Protein AF-A0A1I3JJ15-F1 (afdb_monomer)

Mean predicted aligned error: 10.59 Å

Sequence (334 aa):
MLDLPDLGATRFVAEWGTIYHRDAEIPGATVIAGFSAVAGLPPNNPIDVDQMVVKFRNSLEILSVLFRQAVILHGWMYTDGQTISTWINLLEPNVTQSAREDRGEFVARPQDFVECATRLAHAYGKVDAKTRSLVRHLSVAVNPHTNSRTKDRFLFMFSALERVIESAWTRDQTPNSPAVTTHAVIQHLEQLKEAVVVEGGENASEISARLGGLIGVVNRPSVRDKFEAFLRVYPAMNHYCTDLWPVLGSNKKRGLREARHALAHGSSSFVSLDVVAVAEWHLAILLERVIFVLLDMILPDGISPGSFLLRNGARGWYERDWWAPLQSKPDQSI

pLDDT: mean 80.43, std 15.04, range [36.31, 97.75]

Secondary structure (DSSP, 8-state):
-EEETTTEEEEEEEEEEEEEETTSSS-EEEEEEEEEEEEPPPTT----HHHHHHHHHHHHHHHHHHHTS-----EEEEEESEEEEEES--------TTS-TTS-S-SS-TTTHHHHHHHHHHHHHHS-HHHHHHHHHHHHHHS-SS---HHHHHHHHHHHHHHHHHHHHHH----SS-HHHHHHHHHHHHHHHHHHHHH--TTHHHHHHHHHHHHHHHTSPPHHHHHHHHHHHSTTHHHHTTTSPPSS-BTTB--HHHHHHHHHTT-TTTS-HHHHHHHHHHHHHHHHHHHHHHTT-PPPTTTSTT-HHHHHHTTTTTSHHHHTGGGGPPP---

Foldseek 3Di:
DAQAPPQGDKDKAWDWDWDFPCPDPDTDIDTDTDIDIDGDDDPPDDDPVVVVQVSVVLLQLQCLLFQLARDDDQWDWDDDPDIDIDGDDPDDPPPSPPPPPFLFRGQADPVCSRVCSNLRNVLLVPDDPLLNVLLSQLSCLSHPSDDDDLLVSLLSLVVSVVSLLVVLCVVPVDFPPPVVVLVVVLVVLVVVLVVLVVVPDPCSVVVNVVSVVVSVVSPDRDSVRSVVSSCVSQVVVVQLLPLFFACCADPQFHGSVNVSVCSVVPVVQFQDPVLSNLSSSRSSLSSSVVSCSSSVHDRHLCSGPPRPSSCPRHPNSSPCVVNRVSRNDTTHGD

Nearest PDB structures (foldseek):
  2d1l-assembly1_A  TM=2.636E-01  e=8.515E+00  Mus musculus

Radius of gyration: 24.92 Å; Cα contacts (8 Å, |Δi|>4): 426; chains: 1; bounding box: 73×44×70 Å

Structure (mmCIF, N/CA/C/O backbone):
data_AF-A0A1I3JJ15-F1
#
_entry.id   AF-A0A1I3JJ15-F1
#
loop_
_atom_site.group_PDB
_atom_site.id
_atom_site.type_symbol
_atom_site.label_atom_id
_atom_site.label_alt_id
_atom_site.label_comp_id
_atom_site.label_asym_id
_atom_site.label_entity_id
_atom_site.label_seq_id
_atom_site.pdbx_PDB_ins_code
_atom_site.Cartn_x
_atom_site.Cartn_y
_atom_site.Cartn_z
_atom_site.occupancy
_atom_site.B_iso_or_equiv
_atom_site.auth_seq_id
_atom_site.auth_comp_id
_atom_site.auth_asym_id
_atom_site.auth_atom_id
_atom_site.pdbx_PDB_model_num
ATOM 1 N N . MET A 1 1 ? -13.857 -6.949 20.671 1.00 83.81 1 MET A N 1
ATOM 2 C CA . MET A 1 1 ? -12.862 -6.225 21.492 1.00 83.81 1 MET A CA 1
ATOM 3 C C . MET A 1 1 ? -11.531 -6.399 20.783 1.00 83.81 1 MET A C 1
ATOM 5 O O . MET A 1 1 ? -11.279 -7.513 20.348 1.00 83.81 1 MET A O 1
ATOM 9 N N . LEU A 1 2 ? -10.767 -5.330 20.571 1.00 87.44 2 LEU A N 1
ATOM 10 C CA . LEU A 1 2 ? -9.450 -5.375 19.931 1.00 87.44 2 LEU A CA 1
ATOM 11 C C . LEU A 1 2 ? -8.389 -5.126 20.993 1.00 87.44 2 LEU A C 1
ATOM 13 O O . LEU A 1 2 ? -8.527 -4.183 21.763 1.00 87.44 2 LEU A O 1
ATOM 17 N N . ASP A 1 3 ? -7.342 -5.936 21.028 1.00 89.88 3 ASP A N 1
ATOM 18 C CA . ASP A 1 3 ? -6.142 -5.595 21.791 1.00 89.88 3 ASP A CA 1
ATOM 19 C C . ASP A 1 3 ? -5.242 -4.697 20.932 1.00 89.88 3 ASP A C 1
ATOM 21 O O . ASP A 1 3 ? -4.857 -5.094 19.827 1.00 89.88 3 ASP A O 1
ATOM 25 N N . LEU A 1 4 ? -4.983 -3.474 21.403 1.00 88.81 4 LEU A N 1
ATOM 26 C CA . LEU A 1 4 ? -4.191 -2.458 20.709 1.00 88.81 4 LEU A CA 1
ATOM 27 C C . LEU A 1 4 ? -2.874 -2.189 21.456 1.00 88.81 4 LEU A C 1
ATOM 29 O O . LEU A 1 4 ? -2.872 -2.131 22.689 1.00 88.81 4 LEU A O 1
ATOM 33 N N . PRO A 1 5 ? -1.757 -1.970 20.739 1.00 85.06 5 PRO A N 1
ATOM 34 C CA . PRO A 1 5 ? -0.470 -1.693 21.367 1.00 85.06 5 PRO A CA 1
ATOM 35 C C . PRO A 1 5 ? -0.560 -0.443 22.252 1.00 85.06 5 PRO A C 1
ATOM 37 O O . PRO A 1 5 ? -1.116 0.579 21.853 1.00 85.06 5 PRO A O 1
ATOM 40 N N . ASP A 1 6 ? -0.038 -0.548 23.475 1.00 84.12 6 ASP A N 1
ATOM 41 C CA . ASP A 1 6 ? 0.018 0.517 24.491 1.00 84.12 6 ASP A CA 1
ATOM 42 C C . ASP A 1 6 ? -1.333 1.093 24.972 1.00 84.12 6 ASP A C 1
ATOM 44 O O . ASP A 1 6 ? -1.340 2.026 25.785 1.00 84.12 6 ASP A O 1
ATOM 48 N N . LEU A 1 7 ? -2.450 0.539 24.484 1.00 84.88 7 LEU A N 1
ATOM 49 C CA . LEU A 1 7 ? -3.838 0.855 24.856 1.00 84.88 7 LEU A CA 1
ATOM 50 C C . LEU A 1 7 ? -4.555 -0.351 25.490 1.00 84.88 7 LEU A C 1
ATOM 52 O O . LEU A 1 7 ? -5.520 -0.174 26.230 1.00 84.88 7 LEU A O 1
ATOM 56 N N . GLY A 1 8 ? -4.086 -1.571 25.212 1.00 86.69 8 GLY A N 1
ATOM 57 C CA . GLY A 1 8 ? -4.671 -2.815 25.697 1.00 86.69 8 GLY A CA 1
ATOM 58 C C . GLY A 1 8 ? -6.043 -3.106 25.088 1.00 86.69 8 GLY A C 1
ATOM 59 O O . GLY A 1 8 ? -6.363 -2.710 23.960 1.00 86.69 8 GLY A O 1
ATOM 60 N N . ALA A 1 9 ? -6.879 -3.794 25.868 1.00 88.38 9 ALA A N 1
ATOM 61 C CA . ALA A 1 9 ? -8.236 -4.160 25.492 1.00 88.38 9 ALA A CA 1
ATOM 62 C C . ALA A 1 9 ? -9.102 -2.920 25.200 1.00 88.38 9 ALA A C 1
ATOM 64 O O . ALA A 1 9 ? -9.551 -2.211 26.101 1.00 88.38 9 ALA A O 1
ATOM 65 N N . THR A 1 10 ? -9.373 -2.703 23.916 1.00 88.56 10 THR A N 1
ATOM 66 C CA . THR A 1 10 ? -10.139 -1.579 23.383 1.00 88.56 10 THR A CA 1
ATOM 67 C C . THR A 1 10 ? -11.454 -2.071 22.778 1.00 88.56 10 THR A C 1
ATOM 69 O O . THR A 1 10 ? -11.501 -2.947 21.905 1.00 88.56 10 THR A O 1
ATOM 72 N N . ARG A 1 11 ? -12.574 -1.511 23.231 1.00 86.62 11 ARG A N 1
ATOM 73 C CA . ARG A 1 11 ? -13.908 -1.810 22.705 1.00 86.62 11 ARG A CA 1
ATOM 74 C C . ARG A 1 11 ? -14.318 -0.745 21.696 1.00 86.62 11 ARG A C 1
ATOM 76 O O . ARG A 1 11 ? -14.469 0.412 22.059 1.00 86.62 11 ARG A O 1
ATOM 83 N N . PHE A 1 12 ? -14.561 -1.162 20.459 1.00 82.81 12 PHE A N 1
ATOM 84 C CA . PHE A 1 12 ? -15.160 -0.321 19.427 1.00 82.81 12 PHE A CA 1
ATOM 85 C C . PHE A 1 12 ? -16.681 -0.480 19.489 1.00 82.81 12 PHE A C 1
ATOM 87 O O . PHE A 1 12 ? -17.191 -1.603 19.454 1.00 82.81 12 PHE A O 1
ATOM 94 N N . VAL A 1 13 ? -17.394 0.632 19.636 1.00 80.00 13 VAL A N 1
ATOM 95 C CA . VAL A 1 13 ? -18.855 0.704 19.695 1.00 80.00 13 VAL A CA 1
ATOM 96 C C . VAL A 1 13 ? -19.309 1.543 18.515 1.00 80.00 13 VAL A C 1
ATOM 98 O O . VAL A 1 13 ? -18.960 2.715 18.442 1.00 80.00 13 VAL A O 1
ATOM 101 N N . ALA A 1 14 ? -20.042 0.938 17.582 1.00 71.56 14 ALA A N 1
ATOM 102 C CA . ALA A 1 14 ? -20.619 1.675 16.466 1.00 71.56 14 ALA A CA 1
ATOM 103 C C . ALA A 1 14 ? -21.629 2.698 16.998 1.00 71.56 14 ALA A C 1
ATOM 105 O O . ALA A 1 14 ? -22.521 2.348 17.772 1.00 71.56 14 ALA A O 1
ATOM 106 N N . GLU A 1 15 ? -21.485 3.942 16.565 1.00 64.88 15 GLU A N 1
ATOM 107 C CA . GLU A 1 15 ? -22.395 5.028 16.893 1.00 64.88 15 GLU A CA 1
ATOM 108 C C . GLU A 1 15 ? -22.986 5.588 15.604 1.00 64.88 15 GLU A C 1
ATOM 110 O O . GLU A 1 15 ? -22.278 5.897 14.644 1.00 64.88 15 GLU A O 1
ATOM 115 N N . TRP A 1 16 ? -24.308 5.716 15.593 1.00 57.84 16 TRP A N 1
ATOM 116 C CA . TRP A 1 16 ? -25.033 6.362 14.511 1.00 57.84 16 TRP A CA 1
ATOM 117 C C . TRP A 1 16 ? -25.320 7.796 14.935 1.00 57.84 16 TRP A C 1
ATOM 119 O O . TRP A 1 16 ? -26.184 8.044 15.776 1.00 57.84 16 TRP A O 1
ATOM 129 N N . GLY A 1 17 ? -24.574 8.742 14.370 1.00 53.62 17 GLY A N 1
ATOM 130 C CA . GLY A 1 17 ? -24.835 10.165 14.545 1.00 53.62 17 GLY A CA 1
ATOM 131 C C . GLY A 1 17 ? -25.697 10.673 13.398 1.00 53.62 17 GLY A C 1
ATOM 132 O O . GLY A 1 17 ? -25.376 10.435 12.240 1.00 53.62 17 GLY A O 1
ATOM 133 N N . THR A 1 18 ? -26.784 11.383 13.686 1.00 49.00 18 THR A N 1
ATOM 134 C CA . THR A 1 18 ? -27.528 12.128 12.660 1.00 49.00 18 THR A CA 1
ATOM 135 C C . THR A 1 18 ? -27.271 13.612 12.877 1.00 49.00 18 THR A C 1
ATOM 137 O O . THR A 1 18 ? -27.732 14.170 13.872 1.00 49.00 18 THR A O 1
ATOM 140 N N . ILE A 1 19 ? -26.523 14.255 11.977 1.00 54.38 19 ILE A N 1
ATOM 141 C CA . ILE A 1 19 ? -26.393 15.716 11.978 1.00 54.38 19 ILE A CA 1
ATOM 142 C C . ILE A 1 19 ? -27.569 16.285 11.197 1.00 54.38 19 ILE A C 1
ATOM 144 O O . ILE A 1 19 ? -27.709 16.021 10.005 1.00 54.38 19 ILE A O 1
ATOM 148 N N . TYR A 1 20 ? -28.405 17.067 11.873 1.00 49.53 20 TYR A N 1
ATOM 149 C CA . TYR A 1 20 ? -29.498 17.800 11.248 1.00 49.53 20 TYR A CA 1
ATOM 150 C C . TYR A 1 20 ? -28.985 19.149 10.743 1.00 49.53 20 TYR A C 1
ATOM 152 O O . TYR A 1 20 ? -28.646 20.022 11.540 1.00 49.53 20 TYR A O 1
ATOM 160 N N . HIS A 1 21 ? -28.984 19.341 9.429 1.00 57.53 21 HIS A N 1
ATOM 161 C CA . HIS A 1 21 ? -28.657 20.610 8.780 1.00 57.53 21 HIS A CA 1
ATOM 162 C C . HIS A 1 21 ? -29.911 21.476 8.711 1.00 57.53 21 HIS A C 1
ATOM 164 O O . HIS A 1 21 ? -30.510 21.637 7.650 1.00 57.53 21 HIS A O 1
ATOM 170 N N . ARG A 1 22 ? -30.365 21.971 9.868 1.00 52.09 22 ARG A N 1
ATOM 171 C CA . ARG A 1 22 ? -31.584 22.796 9.946 1.00 52.09 22 ARG A CA 1
ATOM 172 C C . ARG A 1 22 ? -31.442 24.140 9.228 1.00 52.09 22 ARG A C 1
ATOM 174 O O . ARG A 1 22 ? -32.448 24.658 8.761 1.00 52.09 22 ARG A O 1
ATOM 181 N N . ASP A 1 23 ? -30.213 24.639 9.104 1.00 55.56 23 ASP A N 1
ATOM 182 C CA . ASP A 1 23 ? -29.909 25.970 8.565 1.00 55.56 23 ASP A CA 1
ATOM 183 C C . ASP A 1 23 ? -29.356 25.940 7.123 1.00 55.56 23 ASP A C 1
ATOM 185 O O . ASP A 1 23 ? -28.928 26.967 6.602 1.00 55.56 23 ASP A O 1
ATOM 189 N N . ALA A 1 24 ? -29.335 24.774 6.463 1.00 56.19 24 ALA A N 1
ATOM 190 C CA . ALA A 1 24 ? -28.935 24.667 5.058 1.00 56.19 24 ALA A CA 1
ATOM 191 C C . ALA A 1 24 ? -30.077 25.089 4.113 1.00 56.19 24 ALA A C 1
ATOM 193 O O . ALA A 1 24 ? -31.249 24.895 4.432 1.00 56.19 24 ALA A O 1
ATOM 194 N N . GLU A 1 25 ? -29.734 25.593 2.918 1.00 56.44 25 GLU A N 1
ATOM 195 C CA . GLU A 1 25 ? -30.692 25.976 1.854 1.00 56.44 25 GLU A CA 1
ATOM 196 C C . GLU A 1 25 ? -31.716 24.871 1.538 1.00 56.44 25 GLU A C 1
ATOM 198 O O . GLU A 1 25 ? -32.856 25.152 1.171 1.00 56.44 25 GLU A O 1
ATOM 203 N N . ILE A 1 26 ? -31.318 23.610 1.725 1.00 47.66 26 ILE A N 1
ATOM 204 C CA . ILE A 1 26 ? -32.199 22.446 1.710 1.00 47.66 26 ILE A CA 1
ATOM 205 C C . ILE A 1 26 ? -32.030 21.734 3.058 1.00 47.66 26 ILE A C 1
ATOM 207 O O . ILE A 1 26 ? -30.970 21.145 3.297 1.00 47.66 26 ILE A O 1
ATOM 211 N N . PRO A 1 27 ? -33.044 21.756 3.942 1.00 44.47 27 PRO A N 1
ATOM 212 C CA . PRO A 1 27 ? -32.994 21.037 5.205 1.00 44.47 27 PRO A CA 1
ATOM 213 C C . PRO A 1 27 ? -32.754 19.546 4.962 1.00 44.47 27 PRO A C 1
ATOM 215 O O . PRO A 1 27 ? -33.492 18.894 4.222 1.00 44.47 27 PRO A O 1
ATOM 218 N N . GLY A 1 28 ? -31.718 19.001 5.591 1.00 49.16 28 GLY A N 1
ATOM 219 C CA . GLY A 1 28 ? -31.311 17.613 5.407 1.00 49.16 28 GLY A CA 1
ATOM 220 C C . GLY A 1 28 ? -30.709 17.019 6.670 1.00 49.16 28 GLY A C 1
ATOM 221 O O . GLY A 1 28 ? -30.416 17.722 7.636 1.00 49.16 28 GLY A O 1
ATOM 222 N N . ALA A 1 29 ? -30.521 15.704 6.668 1.00 40.69 29 ALA A N 1
ATOM 223 C CA . ALA A 1 29 ? -29.831 14.995 7.731 1.00 40.69 29 ALA A CA 1
ATOM 224 C C . ALA A 1 29 ? -28.672 14.196 7.131 1.00 40.69 29 ALA A C 1
ATOM 226 O O . ALA A 1 29 ? -28.874 13.420 6.197 1.00 40.69 29 ALA A O 1
ATOM 227 N N . THR A 1 30 ? -27.461 14.374 7.655 1.00 50.03 30 THR A N 1
ATOM 228 C CA . THR A 1 30 ? -26.333 13.498 7.328 1.00 50.03 30 THR A CA 1
ATOM 229 C C . THR A 1 30 ? -26.229 12.433 8.405 1.00 50.03 30 THR A C 1
ATOM 231 O O . THR A 1 30 ? -25.964 12.743 9.567 1.00 50.03 30 THR A O 1
ATOM 234 N N . VAL A 1 31 ? -26.434 11.174 8.016 1.00 43.25 31 VAL A N 1
ATOM 235 C CA . VAL A 1 31 ? -26.096 10.027 8.859 1.00 43.25 31 VAL A CA 1
ATOM 236 C C . VAL A 1 31 ? -24.588 9.831 8.778 1.00 43.25 31 VAL A C 1
ATOM 238 O O . VAL A 1 31 ? -24.047 9.541 7.713 1.00 43.25 31 VAL A O 1
ATOM 241 N N . ILE A 1 32 ? -23.910 10.012 9.904 1.00 54.78 32 ILE A N 1
ATOM 242 C CA . ILE A 1 32 ? -22.495 9.711 10.063 1.00 54.78 32 ILE A CA 1
ATOM 243 C C . ILE A 1 32 ? -22.406 8.346 10.733 1.00 54.78 32 ILE A C 1
ATOM 245 O O . ILE A 1 32 ? -22.890 8.155 11.851 1.00 54.78 32 ILE A O 1
ATOM 249 N N . ALA A 1 33 ? -21.774 7.399 10.045 1.00 59.94 33 ALA A N 1
ATOM 250 C CA . ALA A 1 33 ? -21.280 6.192 10.685 1.00 59.94 33 ALA A CA 1
ATOM 251 C C . ALA A 1 33 ? -20.013 6.567 11.465 1.00 59.94 33 ALA A C 1
ATOM 253 O O . ALA A 1 33 ? -18.993 6.920 10.873 1.00 59.94 33 ALA A O 1
ATOM 254 N N . GLY A 1 34 ? -20.100 6.545 12.792 1.00 67.81 34 GLY A N 1
ATOM 255 C CA . GLY A 1 34 ? -18.976 6.752 13.695 1.00 67.81 34 GLY A CA 1
ATOM 256 C C . GLY A 1 34 ? -18.749 5.527 14.570 1.00 67.81 34 GLY A C 1
ATOM 257 O O . GLY A 1 34 ? -19.522 4.567 14.571 1.00 67.81 34 GLY A O 1
ATOM 258 N N . PHE A 1 35 ? -17.676 5.552 15.346 1.00 73.94 35 PHE A N 1
ATOM 259 C CA . PHE A 1 35 ? -17.519 4.621 16.450 1.00 73.94 35 PHE A CA 1
ATOM 260 C C . PHE A 1 35 ? -16.802 5.303 17.608 1.00 73.94 35 PHE A C 1
ATOM 262 O O . PHE A 1 35 ? -15.904 6.122 17.406 1.00 73.94 35 PHE A O 1
ATOM 269 N N . SER A 1 36 ? -17.161 4.901 18.818 1.00 80.19 36 SER A N 1
ATOM 270 C CA . SER A 1 36 ? -16.399 5.200 20.023 1.00 80.19 36 SER A CA 1
ATOM 271 C C . SER A 1 36 ? -15.442 4.050 20.307 1.00 80.19 36 SER A C 1
ATOM 273 O O . SER A 1 36 ? -15.843 2.884 20.308 1.00 80.19 36 SER A O 1
ATOM 275 N N . ALA A 1 37 ? -14.169 4.362 20.544 1.00 82.81 37 ALA A N 1
ATOM 276 C CA . ALA A 1 37 ? -13.174 3.391 20.979 1.00 82.81 37 ALA A CA 1
ATOM 277 C C . ALA A 1 37 ? -12.875 3.608 22.468 1.00 82.81 37 ALA A C 1
ATOM 279 O O . ALA A 1 37 ? -12.351 4.646 22.862 1.00 82.81 37 ALA A O 1
ATOM 280 N N . VAL A 1 38 ? -13.237 2.629 23.296 1.00 84.19 38 VAL A N 1
ATOM 281 C CA . VAL A 1 38 ? -13.127 2.693 24.758 1.00 84.19 38 VAL A CA 1
ATOM 282 C C . VAL A 1 38 ? -11.974 1.808 25.208 1.00 84.19 38 VAL A C 1
ATOM 284 O O . VAL A 1 38 ? -12.034 0.593 25.019 1.00 84.19 38 VAL A O 1
ATOM 287 N N . ALA A 1 39 ? -10.945 2.405 25.806 1.00 84.06 39 ALA A N 1
ATOM 288 C CA . ALA A 1 39 ? -9.814 1.700 26.406 1.00 84.06 39 ALA A CA 1
ATOM 289 C C . ALA A 1 39 ? -9.819 1.887 27.929 1.00 84.06 39 ALA A C 1
ATOM 291 O O . ALA A 1 39 ? -10.171 2.956 28.430 1.00 84.06 39 ALA A O 1
ATOM 292 N N . GLY A 1 40 ? -9.441 0.837 28.661 1.00 77.25 40 GLY A N 1
ATOM 293 C CA . GLY A 1 40 ? -9.235 0.923 30.104 1.00 77.25 40 GLY A CA 1
ATOM 294 C C . GLY A 1 40 ? -7.985 1.739 30.424 1.00 77.25 40 GLY A C 1
ATOM 295 O O . GLY A 1 40 ? -6.964 1.608 29.753 1.00 77.25 40 GLY A O 1
ATOM 296 N N . LEU A 1 41 ? -8.058 2.581 31.450 1.00 73.88 41 LEU A N 1
ATOM 297 C CA . LEU A 1 41 ? -6.910 3.361 31.899 1.00 73.88 41 LEU A CA 1
ATOM 298 C C . LEU A 1 41 ? -6.060 2.551 32.885 1.00 73.88 41 LEU A C 1
ATOM 300 O O . LEU A 1 41 ? -6.612 1.758 33.655 1.00 73.88 41 LEU A O 1
ATOM 304 N N . PRO A 1 42 ? -4.728 2.738 32.890 1.00 68.06 42 PRO A N 1
ATOM 305 C CA . PRO A 1 42 ? -3.884 2.117 33.895 1.00 68.06 42 PRO A CA 1
ATOM 306 C C . PRO A 1 42 ? -4.266 2.634 35.291 1.00 68.06 42 PRO A C 1
ATOM 308 O O . PRO A 1 42 ? -4.440 3.843 35.465 1.00 68.06 42 PRO A O 1
ATOM 311 N N . PRO A 1 43 ? -4.387 1.753 36.299 1.00 63.53 43 PRO A N 1
ATOM 312 C CA . PRO A 1 43 ? -4.709 2.179 37.653 1.00 63.53 43 PRO A CA 1
ATOM 313 C C . PRO A 1 43 ? -3.588 3.069 38.212 1.00 63.53 43 PRO A C 1
ATOM 315 O O . PRO A 1 43 ? -2.412 2.724 38.119 1.00 63.53 43 PRO A O 1
ATOM 318 N N . ASN A 1 44 ? -3.973 4.188 38.835 1.00 64.31 44 ASN A N 1
ATOM 319 C CA . ASN A 1 44 ? -3.120 5.088 39.627 1.00 64.31 44 ASN A CA 1
ATOM 320 C C . ASN A 1 44 ? -2.089 5.962 38.881 1.00 64.31 44 ASN A C 1
ATOM 322 O O . ASN A 1 44 ? -1.191 6.490 39.534 1.00 64.31 44 ASN A O 1
ATOM 326 N N . ASN A 1 45 ? -2.216 6.180 37.567 1.00 62.22 45 ASN A N 1
ATOM 327 C CA . ASN A 1 45 ? -1.372 7.143 36.843 1.00 62.22 45 ASN A CA 1
ATOM 328 C C . ASN A 1 45 ? -2.181 8.347 36.330 1.00 62.22 45 ASN A C 1
ATOM 330 O O . ASN A 1 45 ? -3.301 8.153 35.854 1.00 62.22 45 ASN A O 1
ATOM 334 N N . PRO A 1 46 ? -1.627 9.578 36.376 1.00 70.12 46 PRO A N 1
ATOM 335 C CA . PRO A 1 46 ? -2.239 10.718 35.706 1.00 70.12 46 PRO A CA 1
ATOM 336 C C . PRO A 1 46 ? -2.331 10.447 34.201 1.00 70.12 46 PRO A C 1
ATOM 338 O O . PRO A 1 46 ? -1.422 9.872 33.599 1.00 70.12 46 PRO A O 1
ATOM 341 N N . ILE A 1 47 ? -3.447 10.847 33.598 1.00 74.69 47 ILE A N 1
ATOM 342 C CA . ILE A 1 47 ? -3.705 10.599 32.181 1.00 74.69 47 ILE A CA 1
ATOM 343 C C . ILE A 1 47 ? -2.952 11.616 31.346 1.00 74.69 47 ILE A C 1
ATOM 345 O O . ILE A 1 47 ? -3.246 12.809 31.383 1.00 74.69 47 ILE A O 1
ATOM 349 N N . ASP A 1 48 ? -2.034 11.114 30.531 1.00 82.94 48 ASP A N 1
ATOM 350 C CA . ASP A 1 48 ? -1.466 11.865 29.423 1.00 82.94 48 ASP A CA 1
ATOM 351 C C . ASP A 1 48 ? -2.381 11.716 28.198 1.00 82.94 48 ASP A C 1
ATOM 353 O O . ASP A 1 48 ? -2.311 10.747 27.433 1.00 82.94 48 ASP A O 1
ATOM 357 N N . VAL A 1 49 ? -3.304 12.667 28.054 1.00 80.50 49 VAL A N 1
ATOM 358 C CA . VAL A 1 49 ? -4.281 12.697 26.959 1.00 80.50 49 VAL A CA 1
ATOM 359 C C . VAL A 1 49 ? -3.587 12.785 25.602 1.00 80.50 49 VAL A C 1
ATOM 361 O O . VAL A 1 49 ? -3.992 12.089 24.670 1.00 80.50 49 VAL A O 1
ATOM 364 N N . ASP A 1 50 ? -2.537 13.595 25.480 1.00 83.69 50 ASP A N 1
ATOM 365 C CA . ASP A 1 50 ? -1.832 13.788 24.214 1.00 83.69 50 ASP A CA 1
ATOM 366 C C . ASP A 1 50 ? -1.161 12.488 23.772 1.00 83.69 50 ASP A C 1
ATOM 368 O O . ASP A 1 50 ? -1.277 12.072 22.612 1.00 83.69 50 ASP A O 1
ATOM 372 N N . GLN A 1 51 ? -0.544 11.772 24.713 1.00 86.12 51 GLN A N 1
ATOM 373 C CA . GLN A 1 51 ? 0.022 10.459 24.439 1.00 86.12 51 GLN A CA 1
ATOM 374 C C . GLN A 1 51 ? -1.059 9.439 24.044 1.00 86.12 51 GLN A C 1
ATOM 376 O O . GLN A 1 51 ? -0.857 8.665 23.103 1.00 86.12 51 GLN A O 1
ATOM 381 N N . MET A 1 52 ? -2.221 9.442 24.704 1.00 84.62 52 MET A N 1
ATOM 382 C CA . MET A 1 52 ? -3.348 8.570 24.344 1.00 84.62 52 MET A CA 1
ATOM 383 C C . MET A 1 52 ? -3.876 8.866 22.936 1.00 84.62 52 MET A C 1
ATOM 385 O O . MET A 1 52 ? -4.093 7.945 22.146 1.00 84.62 52 MET A O 1
ATOM 389 N N . VAL A 1 53 ? -4.017 10.144 22.582 1.00 84.81 53 VAL A N 1
ATOM 390 C CA . VAL A 1 53 ? -4.418 10.590 21.241 1.00 84.81 53 VAL A CA 1
ATOM 391 C C . VAL A 1 53 ? -3.433 10.093 20.184 1.00 84.81 53 VAL A C 1
ATOM 393 O O . VAL A 1 53 ? -3.856 9.581 19.144 1.00 84.81 53 VAL A O 1
ATOM 396 N N . VAL A 1 54 ? -2.126 10.187 20.442 1.00 86.81 54 VAL A N 1
ATOM 397 C CA . VAL A 1 54 ? -1.088 9.672 19.534 1.00 86.81 54 VAL A CA 1
ATOM 398 C C . VAL A 1 54 ? -1.201 8.153 19.364 1.00 86.81 54 VAL A C 1
ATOM 400 O O . VAL A 1 54 ? -1.184 7.667 18.230 1.00 86.81 54 VAL A O 1
ATOM 403 N N . LYS A 1 55 ? -1.379 7.397 20.454 1.00 87.94 55 LYS A N 1
ATOM 404 C CA . LYS A 1 55 ? -1.542 5.932 20.412 1.00 87.94 55 LYS A CA 1
ATOM 405 C C . LYS A 1 55 ? -2.766 5.504 19.598 1.00 87.94 55 LYS A C 1
ATOM 407 O O . LYS A 1 55 ? -2.668 4.607 18.753 1.00 87.94 55 LYS A O 1
ATOM 412 N N . PHE A 1 56 ? -3.902 6.177 19.793 1.00 87.69 56 PHE A N 1
ATOM 413 C CA . PHE A 1 56 ? -5.106 5.928 19.001 1.00 87.69 56 PHE A CA 1
ATOM 414 C C . PHE A 1 56 ? -4.883 6.254 17.527 1.00 87.69 56 PHE A C 1
ATOM 416 O O . PHE A 1 56 ? -5.173 5.415 16.680 1.00 87.69 56 PHE A O 1
ATOM 423 N N . ARG A 1 57 ? -4.318 7.424 17.201 1.00 86.44 57 ARG A N 1
ATOM 424 C CA . ARG A 1 57 ? -4.037 7.807 15.806 1.00 86.44 57 ARG A CA 1
ATOM 425 C C . ARG A 1 57 ? -3.162 6.778 15.093 1.00 86.44 57 ARG A C 1
ATOM 427 O O . ARG A 1 57 ? -3.509 6.367 13.991 1.00 86.44 57 ARG A O 1
ATOM 434 N N . ASN A 1 58 ? -2.095 6.310 15.740 1.00 86.50 58 ASN A N 1
ATOM 435 C CA . ASN A 1 58 ? -1.211 5.288 15.176 1.00 86.50 58 ASN A CA 1
ATOM 436 C C . ASN A 1 58 ? -1.952 3.968 14.901 1.00 86.50 58 ASN A C 1
ATOM 438 O O . ASN A 1 58 ? -1.754 3.355 13.855 1.00 86.50 58 ASN A O 1
ATOM 442 N N . SER A 1 59 ? -2.832 3.547 15.814 1.00 89.12 59 SER A N 1
ATOM 443 C CA . SER A 1 59 ? -3.628 2.325 15.645 1.00 89.12 59 SER A CA 1
ATOM 444 C C . SER A 1 59 ? -4.674 2.470 14.535 1.00 89.12 59 SER A C 1
ATOM 446 O O . SER A 1 59 ? -4.808 1.596 13.683 1.00 89.12 59 SER A O 1
ATOM 448 N N . LEU A 1 60 ? -5.402 3.589 14.500 1.00 86.38 60 LEU A N 1
ATOM 449 C CA . LEU A 1 60 ? -6.443 3.841 13.498 1.00 86.38 60 LEU A CA 1
ATOM 450 C C . LEU A 1 60 ? -5.871 3.960 12.081 1.00 86.38 60 LEU A C 1
ATOM 452 O O . LEU A 1 60 ? -6.505 3.516 11.125 1.00 86.38 60 LEU A O 1
ATOM 456 N N . GLU A 1 61 ? -4.662 4.505 11.946 1.00 85.50 61 GLU A N 1
ATOM 457 C CA . GLU A 1 61 ? -3.985 4.635 10.659 1.00 85.50 61 GLU A CA 1
ATOM 458 C C . GLU A 1 61 ? -3.773 3.279 9.981 1.00 85.50 61 GLU A C 1
ATOM 460 O O . GLU A 1 61 ? -4.076 3.135 8.796 1.00 85.50 61 GLU A O 1
ATOM 465 N N . ILE A 1 62 ? -3.304 2.266 10.713 1.00 90.19 62 ILE A N 1
ATOM 466 C CA . ILE A 1 62 ? -3.097 0.939 10.129 1.00 90.19 62 ILE A CA 1
ATOM 467 C C . ILE A 1 62 ? -4.407 0.157 9.990 1.00 90.19 62 ILE A C 1
ATOM 469 O O . ILE A 1 62 ? -4.613 -0.532 8.991 1.00 90.19 62 ILE A O 1
ATOM 473 N N . LEU A 1 63 ? -5.341 0.317 10.932 1.00 89.44 63 LEU A N 1
ATOM 474 C CA . LEU A 1 63 ? -6.659 -0.316 10.843 1.00 89.44 63 LEU A CA 1
ATOM 475 C C . LEU A 1 63 ? -7.472 0.188 9.643 1.00 89.44 63 LEU A C 1
ATOM 477 O O . LEU A 1 63 ? -8.284 -0.568 9.110 1.00 89.44 63 LEU A O 1
ATOM 481 N N . SER A 1 64 ? -7.208 1.409 9.159 1.00 86.44 64 SER A N 1
ATOM 482 C CA . SER A 1 64 ? -7.798 1.946 7.923 1.00 86.44 64 SER A CA 1
ATOM 483 C C . SER A 1 64 ? -7.658 0.989 6.733 1.00 86.44 64 SER A C 1
ATOM 485 O O . SER A 1 64 ? -8.563 0.881 5.908 1.00 86.44 64 SER A O 1
ATOM 487 N N . VAL A 1 65 ? -6.552 0.235 6.672 1.00 89.38 65 VAL A N 1
ATOM 488 C CA . VAL A 1 65 ? -6.283 -0.761 5.627 1.00 89.38 65 VAL A CA 1
ATOM 489 C C . VAL A 1 65 ? -7.334 -1.862 5.654 1.00 89.38 65 VAL A C 1
ATOM 491 O O . VAL A 1 65 ? -7.886 -2.188 4.608 1.00 89.38 65 VAL A O 1
ATOM 494 N N . LEU A 1 66 ? -7.668 -2.381 6.839 1.00 86.69 66 LEU A N 1
ATOM 495 C CA . LEU A 1 66 ? -8.666 -3.442 6.993 1.00 86.69 66 LEU A CA 1
ATOM 496 C C . LEU A 1 66 ? -10.077 -2.969 6.649 1.00 86.69 66 LEU A C 1
ATOM 498 O O . LEU A 1 66 ? -10.839 -3.721 6.044 1.00 86.69 66 LEU A O 1
ATOM 502 N N . PHE A 1 67 ? -10.400 -1.723 7.001 1.00 78.19 67 PHE A N 1
ATOM 503 C CA . PHE A 1 67 ? -11.679 -1.098 6.666 1.00 78.19 67 PHE A CA 1
ATOM 504 C C . PHE A 1 67 ? -11.762 -0.633 5.207 1.00 78.19 67 PHE A C 1
ATOM 506 O O . PHE A 1 67 ? -12.846 -0.283 4.748 1.00 78.19 67 PHE A O 1
ATOM 513 N N . ARG A 1 68 ? -10.632 -0.590 4.482 1.00 79.00 68 ARG A N 1
ATOM 514 C CA . ARG A 1 68 ? -10.503 0.035 3.149 1.00 79.00 68 ARG A CA 1
ATOM 515 C C . ARG A 1 68 ? -11.075 1.453 3.094 1.00 79.00 68 ARG A C 1
ATOM 517 O O . ARG A 1 68 ? -11.594 1.899 2.068 1.00 79.00 68 ARG A O 1
ATOM 524 N N . GLN A 1 69 ? -10.987 2.143 4.224 1.00 76.19 69 GLN A N 1
ATOM 525 C CA . GLN A 1 69 ? -11.533 3.469 4.442 1.00 76.19 69 GLN A CA 1
ATOM 526 C C . GLN A 1 69 ? -10.616 4.224 5.382 1.00 76.19 69 GLN A C 1
ATOM 528 O O . GLN A 1 69 ? -10.066 3.664 6.327 1.00 76.19 69 GLN A O 1
ATOM 533 N N . ALA A 1 70 ? -10.461 5.512 5.111 1.00 77.06 70 ALA A N 1
ATOM 534 C CA . ALA A 1 70 ? -9.754 6.408 5.998 1.00 77.06 70 ALA A CA 1
ATOM 535 C C . ALA A 1 70 ? -10.481 6.486 7.348 1.00 77.06 70 ALA A C 1
ATOM 537 O O . ALA A 1 70 ? -11.690 6.696 7.391 1.00 77.06 70 ALA A O 1
ATOM 538 N N . VAL A 1 71 ? -9.734 6.369 8.444 1.00 77.88 71 VAL A N 1
ATOM 539 C CA . VAL A 1 71 ? -10.280 6.453 9.801 1.00 77.88 71 VAL A CA 1
ATOM 540 C C . VAL A 1 71 ? -9.612 7.609 10.535 1.00 77.88 71 VAL A C 1
ATOM 542 O O . VAL A 1 71 ? -8.386 7.706 10.559 1.00 77.88 71 VAL A O 1
ATOM 545 N N . ILE A 1 72 ? -10.415 8.511 11.104 1.00 75.81 72 ILE A N 1
ATOM 546 C CA . ILE A 1 72 ? -9.945 9.754 11.727 1.00 75.81 72 ILE A CA 1
ATOM 547 C C . ILE A 1 72 ? -10.456 9.826 13.166 1.00 75.81 72 ILE A C 1
ATOM 549 O O . ILE A 1 72 ? -11.625 9.568 13.439 1.00 75.81 72 ILE A O 1
ATOM 553 N N . LEU A 1 73 ? -9.578 10.222 14.089 1.00 80.25 73 LEU A N 1
ATOM 554 C CA . LEU A 1 73 ? -9.958 10.543 15.462 1.00 80.25 73 LEU A CA 1
ATOM 555 C C . LEU A 1 73 ? -10.500 11.981 15.531 1.00 80.25 73 LEU A C 1
ATOM 557 O O . LEU A 1 73 ? -9.740 12.934 15.343 1.00 80.25 73 LEU A O 1
ATOM 561 N N . HIS A 1 74 ? -11.799 12.129 15.801 1.00 75.12 74 HIS A N 1
ATOM 562 C CA . HIS A 1 74 ? -12.483 13.430 15.858 1.00 75.12 74 HIS A CA 1
ATOM 563 C C . HIS A 1 74 ? -12.355 14.140 17.209 1.00 75.12 74 HIS A C 1
ATOM 565 O O . HIS A 1 74 ? -12.223 15.362 17.266 1.00 75.12 74 HIS A O 1
ATOM 571 N N . GLY A 1 75 ? -12.366 13.384 18.300 1.00 77.06 75 GLY A N 1
ATOM 572 C CA . GLY A 1 75 ? -12.338 13.912 19.657 1.00 77.06 75 GLY A CA 1
ATOM 573 C C . GLY A 1 75 ? -12.116 12.800 20.669 1.00 77.06 75 GLY A C 1
ATOM 574 O O . GLY A 1 75 ? -11.925 11.641 20.297 1.00 77.06 75 GLY A O 1
ATOM 575 N N . TRP A 1 76 ? -12.129 13.164 21.942 1.00 82.50 76 TRP A N 1
ATOM 576 C CA . TRP A 1 76 ? -12.021 12.228 23.053 1.00 82.50 76 TRP A CA 1
ATOM 577 C C . TRP A 1 76 ? -12.909 12.671 24.213 1.00 82.50 76 TRP A C 1
ATOM 579 O O . TRP A 1 76 ? -13.212 13.856 24.378 1.00 82.50 76 TRP A O 1
ATOM 589 N N . MET A 1 77 ? -13.312 11.692 25.017 1.00 81.62 77 MET A N 1
ATOM 590 C CA . MET A 1 77 ? -14.057 11.886 26.251 1.00 81.62 77 MET A CA 1
ATOM 591 C C . MET A 1 77 ? -13.391 11.075 27.361 1.00 81.62 77 MET A C 1
ATOM 593 O O . MET A 1 77 ? -12.999 9.928 27.147 1.00 81.62 77 MET A O 1
ATOM 597 N N . TYR A 1 78 ? -13.262 11.681 28.534 1.00 78.88 78 TYR A N 1
ATOM 598 C CA . TYR A 1 78 ? -12.723 11.079 29.747 1.00 78.88 78 TYR A CA 1
ATOM 599 C C . TYR A 1 78 ? -13.716 11.259 30.895 1.00 78.88 78 TYR A C 1
ATOM 601 O O . TYR A 1 78 ? -14.299 12.334 31.032 1.00 78.88 78 TYR A O 1
ATOM 609 N N . THR A 1 79 ? -13.888 10.230 31.727 1.00 73.69 79 THR A N 1
ATOM 610 C CA . THR A 1 79 ? -14.786 10.265 32.887 1.00 73.69 79 THR A CA 1
ATOM 611 C C . THR A 1 79 ? -14.065 9.759 34.135 1.00 73.69 79 THR A C 1
ATOM 613 O O . THR A 1 79 ? -13.734 8.579 34.216 1.00 73.69 79 THR A O 1
ATOM 616 N N . ASP A 1 80 ? -13.880 10.642 35.117 1.00 69.94 80 ASP A N 1
ATOM 617 C CA . ASP A 1 80 ? -13.361 10.333 36.460 1.00 69.94 80 ASP A CA 1
ATOM 618 C C . ASP A 1 80 ? -13.951 11.309 37.477 1.00 69.94 80 ASP A C 1
ATOM 620 O O . ASP A 1 80 ? -13.475 12.430 37.654 1.00 69.94 80 ASP A O 1
ATOM 624 N N . GLY A 1 81 ? -15.109 10.943 38.035 1.00 70.38 81 GLY A N 1
ATOM 625 C CA . GLY A 1 81 ? -15.944 11.822 38.865 1.00 70.38 81 GLY A CA 1
ATOM 626 C C . GLY A 1 81 ? -16.600 12.991 38.105 1.00 70.38 81 GLY A C 1
ATOM 627 O O . GLY A 1 81 ? -17.733 13.356 38.408 1.00 70.38 81 GLY A O 1
ATOM 628 N N . GLN A 1 82 ? -15.936 13.534 37.081 1.00 72.81 82 GLN A N 1
ATOM 629 C CA . GLN A 1 82 ? -16.427 14.518 36.116 1.00 72.81 82 GLN A CA 1
ATOM 630 C C . GLN A 1 82 ? -16.127 14.049 34.686 1.00 72.81 82 GLN A C 1
ATOM 632 O O . GLN A 1 82 ? -15.139 13.357 34.443 1.00 72.81 82 GLN A O 1
ATOM 637 N N . THR A 1 83 ? -16.997 14.410 33.738 1.00 77.88 83 THR A N 1
ATOM 638 C CA . THR A 1 83 ? -16.805 14.097 32.314 1.00 77.88 83 THR A CA 1
ATOM 639 C C . THR A 1 83 ? -16.186 15.292 31.601 1.00 77.88 83 THR A C 1
ATOM 641 O O . THR A 1 83 ? -16.763 16.377 31.604 1.00 77.88 83 THR A O 1
ATOM 644 N N . ILE A 1 84 ? -15.028 15.080 30.979 1.00 78.94 84 ILE A N 1
ATOM 645 C CA . ILE A 1 84 ? -14.335 16.055 30.135 1.00 78.94 84 ILE A CA 1
ATOM 646 C C . ILE A 1 84 ? -14.400 15.552 28.695 1.00 78.94 84 ILE A C 1
ATOM 648 O O . ILE A 1 84 ? -14.062 14.402 28.424 1.00 78.94 84 ILE A O 1
ATOM 652 N N . SER A 1 85 ? -14.810 16.412 27.766 1.00 76.44 85 SER A N 1
ATOM 653 C CA . SER A 1 85 ? -14.866 16.102 26.335 1.00 76.44 85 SER A CA 1
ATOM 654 C C . SER A 1 85 ? -14.170 17.187 25.527 1.00 76.44 85 SER A C 1
ATOM 656 O O . SER A 1 85 ? -14.464 18.368 25.717 1.00 76.44 85 SER A O 1
ATOM 658 N N . THR A 1 86 ? -13.305 16.791 24.596 1.00 77.38 86 THR A N 1
ATOM 659 C CA . THR A 1 86 ? -12.616 17.717 23.689 1.00 77.38 86 THR A CA 1
ATOM 660 C C . THR A 1 86 ? -12.726 17.236 22.249 1.00 77.38 86 THR A C 1
ATOM 662 O O . THR A 1 86 ? -12.507 16.062 21.946 1.00 77.38 86 THR A O 1
ATOM 665 N N . TRP A 1 87 ? -13.007 18.171 21.346 1.00 72.94 87 TRP A N 1
ATOM 666 C CA . TRP A 1 87 ? -12.953 17.958 19.903 1.00 72.94 87 TRP A CA 1
ATOM 667 C C . TRP A 1 87 ? -11.578 18.379 19.386 1.00 72.94 87 TRP A C 1
ATOM 669 O O . TRP A 1 87 ? -11.127 19.484 19.671 1.00 72.94 87 TRP A O 1
ATOM 679 N N . ILE A 1 88 ? -10.897 17.495 18.654 1.00 70.62 88 ILE A N 1
ATOM 680 C CA . ILE A 1 88 ? -9.556 17.767 18.111 1.00 70.62 88 ILE A CA 1
ATOM 681 C C . ILE A 1 88 ? -9.675 18.307 16.689 1.00 70.62 88 ILE A C 1
ATOM 683 O O . ILE A 1 88 ? -9.147 19.364 16.364 1.00 70.62 88 ILE A O 1
ATOM 687 N N . ASN A 1 89 ? -10.381 17.556 15.844 1.00 60.28 89 ASN A N 1
ATOM 688 C CA . ASN A 1 89 ? -10.630 17.909 14.458 1.00 60.28 89 ASN A CA 1
ATOM 689 C C . ASN A 1 89 ? -12.135 18.127 14.313 1.00 60.28 89 ASN A C 1
ATOM 691 O O . ASN A 1 89 ? -12.888 17.169 14.112 1.00 60.28 89 ASN A O 1
ATOM 695 N N . LEU A 1 90 ? -12.567 19.387 14.416 1.00 46.72 90 LEU A N 1
ATOM 696 C CA . LEU A 1 90 ? -13.869 19.810 13.905 1.00 46.72 90 LEU A CA 1
ATOM 697 C C . LEU A 1 90 ? -13.800 19.678 12.385 1.00 46.72 90 LEU A C 1
ATOM 699 O O . LEU A 1 90 ? -13.421 20.605 11.677 1.00 46.72 90 LEU A O 1
ATOM 703 N N . LEU A 1 91 ? -14.055 18.477 11.883 1.00 45.34 91 LEU A N 1
ATOM 704 C CA . LEU A 1 91 ? -14.285 18.312 10.464 1.00 45.34 91 LEU A CA 1
ATOM 705 C C . LEU A 1 91 ? -15.622 19.000 10.172 1.00 45.34 91 LEU A C 1
ATOM 707 O O . LEU A 1 91 ? -16.631 18.669 10.799 1.00 45.34 91 LEU A O 1
ATOM 711 N N . GLU A 1 92 ? -15.640 19.919 9.198 1.00 40.12 92 GLU A N 1
ATOM 712 C CA . GLU A 1 92 ? -16.846 20.096 8.379 1.00 40.12 92 GLU A CA 1
ATOM 713 C C . GLU A 1 92 ? -17.354 18.698 8.021 1.00 40.12 92 GLU A C 1
ATOM 715 O O . GLU A 1 92 ? -16.507 17.812 7.880 1.00 40.12 92 GLU A O 1
ATOM 720 N N . PRO A 1 93 ? -18.674 18.451 7.933 1.00 40.22 93 PRO A N 1
ATOM 721 C CA . PRO A 1 93 ? -19.218 17.136 7.620 1.00 40.22 93 PRO A CA 1
ATOM 722 C C . PRO A 1 93 ? -18.567 16.605 6.341 1.00 40.22 93 PRO A C 1
ATOM 724 O O . PRO A 1 93 ? -19.028 16.833 5.227 1.00 40.22 93 PRO A O 1
ATOM 727 N N . ASN A 1 94 ? -17.464 15.884 6.521 1.00 38.12 94 ASN A N 1
ATOM 728 C CA . ASN A 1 94 ? -16.799 15.126 5.503 1.00 38.12 94 ASN A CA 1
ATOM 729 C C . ASN A 1 94 ? -17.737 13.958 5.358 1.00 38.12 94 ASN A C 1
ATOM 731 O O . ASN A 1 94 ? -17.643 12.957 6.067 1.00 38.12 94 ASN A O 1
ATOM 735 N N . VAL A 1 95 ? -18.707 14.142 4.471 1.00 36.50 95 VAL A N 1
ATOM 736 C CA . VAL A 1 95 ? -19.364 13.034 3.824 1.00 36.50 95 VAL A CA 1
ATOM 737 C C . VAL A 1 95 ? -18.197 12.239 3.262 1.00 36.50 95 VAL A C 1
ATOM 739 O O . VAL A 1 95 ? -17.567 12.649 2.287 1.00 36.50 95 VAL A O 1
ATOM 742 N N . THR A 1 96 ? -17.809 11.166 3.946 1.00 38.34 96 THR A N 1
ATOM 743 C CA . THR A 1 96 ? -16.867 10.182 3.437 1.00 38.34 96 THR A CA 1
ATOM 744 C C . THR A 1 96 ? -17.569 9.521 2.257 1.00 38.34 96 THR A C 1
ATOM 746 O O . THR A 1 96 ? -18.013 8.382 2.328 1.00 38.34 96 THR A O 1
ATOM 749 N N . GLN A 1 97 ? -17.688 10.242 1.135 1.00 36.31 97 GLN A N 1
ATOM 750 C CA . GLN A 1 97 ? -18.205 9.766 -0.153 1.00 36.31 97 GLN A CA 1
ATOM 751 C C . GLN A 1 97 ? -17.239 8.758 -0.795 1.00 36.31 97 GLN A C 1
ATOM 753 O O . GLN A 1 97 ? -17.153 8.622 -2.009 1.00 36.31 97 GLN A O 1
ATOM 758 N N . SER A 1 98 ? -16.454 8.062 0.016 1.00 38.72 98 SER A N 1
ATOM 759 C CA . SER A 1 98 ? -15.433 7.129 -0.414 1.00 38.72 98 SER A CA 1
ATOM 760 C C . SER A 1 98 ? -15.403 5.896 0.482 1.00 38.72 98 SER A C 1
ATOM 762 O O . SER A 1 98 ? -14.345 5.309 0.703 1.00 38.72 98 SER A O 1
ATOM 764 N N . ALA A 1 99 ? -16.573 5.401 0.898 1.00 38.72 99 ALA A N 1
ATOM 765 C CA . ALA A 1 99 ? -16.733 3.955 0.835 1.00 38.72 99 ALA A CA 1
ATOM 766 C C . ALA A 1 99 ? -16.458 3.586 -0.630 1.00 38.72 99 ALA A C 1
ATOM 768 O O . ALA A 1 99 ? -17.224 3.959 -1.513 1.00 38.72 99 ALA A O 1
ATOM 769 N N . ARG A 1 100 ? -15.284 3.004 -0.920 1.00 49.66 100 ARG A N 1
ATOM 770 C CA . ARG A 1 100 ? -14.958 2.506 -2.263 1.00 49.66 100 ARG A CA 1
ATOM 771 C C . ARG A 1 100 ? -16.135 1.630 -2.694 1.00 49.66 100 ARG A C 1
ATOM 773 O O . ARG A 1 100 ? -16.286 0.556 -2.127 1.00 49.66 100 ARG A O 1
ATOM 780 N N . GLU A 1 101 ? -16.944 2.092 -3.648 1.00 43.00 101 GLU A N 1
ATOM 781 C CA . GLU A 1 101 ? -18.215 1.428 -3.976 1.00 43.00 101 GLU A CA 1
ATOM 782 C C . GLU A 1 101 ? -18.035 -0.030 -4.414 1.00 43.00 101 GLU A C 1
ATOM 784 O O . GLU A 1 101 ? -18.992 -0.781 -4.332 1.00 43.00 101 GLU A O 1
ATOM 789 N N . ASP A 1 102 ? -16.836 -0.473 -4.827 1.00 50.97 102 ASP A N 1
ATOM 790 C CA . ASP A 1 102 ? -16.665 -1.852 -5.299 1.00 50.97 102 ASP A CA 1
ATOM 791 C C . ASP A 1 102 ? -15.211 -2.363 -5.344 1.00 50.97 102 ASP A C 1
ATOM 793 O O . ASP A 1 102 ? -14.609 -2.518 -6.408 1.00 50.97 102 ASP A O 1
ATOM 797 N N . ARG A 1 103 ? -14.588 -2.645 -4.188 1.00 49.66 103 ARG A N 1
ATOM 798 C CA . ARG A 1 103 ? -13.339 -3.454 -4.148 1.00 49.66 103 ARG A CA 1
ATOM 799 C C . ARG A 1 103 ? -13.483 -4.800 -3.437 1.00 49.66 103 ARG A C 1
ATOM 801 O O . ARG A 1 103 ? -12.481 -5.469 -3.190 1.00 49.66 103 ARG A O 1
ATOM 808 N N . GLY A 1 104 ? -14.712 -5.213 -3.144 1.00 52.66 104 GLY A N 1
ATOM 809 C CA . GLY A 1 104 ? -15.014 -6.290 -2.209 1.00 52.66 104 GLY A CA 1
ATOM 810 C C . GLY A 1 104 ? -15.041 -5.773 -0.772 1.00 52.66 104 GLY A C 1
ATOM 811 O O . GLY A 1 104 ? -14.275 -4.878 -0.402 1.00 52.66 104 GLY A O 1
ATOM 812 N N . GLU A 1 105 ? -15.952 -6.327 0.020 1.00 56.44 105 GLU A N 1
ATOM 813 C CA . GLU A 1 105 ? -16.347 -5.754 1.306 1.00 56.44 105 GLU A CA 1
ATOM 814 C C . GLU A 1 105 ? -15.222 -5.769 2.358 1.00 56.44 105 GLU A C 1
ATOM 816 O O . GLU A 1 105 ? -15.182 -4.866 3.188 1.00 56.44 105 GLU A O 1
ATOM 821 N N . PHE A 1 106 ? -14.270 -6.722 2.321 1.00 62.91 106 PHE A N 1
ATOM 822 C CA . PHE A 1 106 ? -13.303 -6.874 3.420 1.00 62.91 106 PHE A CA 1
ATOM 823 C C . PHE A 1 106 ? -11.915 -7.416 3.020 1.00 62.91 106 PHE A C 1
ATOM 825 O O . PHE A 1 106 ? -11.799 -8.360 2.238 1.00 62.91 106 PHE A O 1
ATOM 832 N N . VAL A 1 107 ? -10.855 -6.861 3.632 1.00 77.44 107 VAL A N 1
ATOM 833 C CA . VAL A 1 107 ? -9.467 -7.383 3.564 1.00 77.44 107 VAL A CA 1
ATOM 834 C C . VAL A 1 107 ? -9.315 -8.690 4.348 1.00 77.44 107 VAL A C 1
ATOM 836 O O . VAL A 1 107 ? -8.566 -9.577 3.943 1.00 77.44 107 VAL A O 1
ATOM 839 N N . ALA A 1 108 ? -10.057 -8.833 5.445 1.00 81.44 108 ALA A N 1
ATOM 840 C CA . ALA A 1 108 ? -10.138 -10.040 6.262 1.00 81.44 108 ALA A CA 1
ATOM 841 C C . ALA A 1 108 ? -11.601 -10.472 6.393 1.00 81.44 108 ALA A C 1
ATOM 843 O O . ALA A 1 108 ? -12.490 -9.627 6.422 1.00 81.44 108 ALA A O 1
ATOM 844 N N . ARG A 1 109 ? -11.875 -11.777 6.496 1.00 80.31 109 ARG A N 1
ATOM 845 C CA . ARG A 1 109 ? -13.249 -12.248 6.726 1.00 80.31 109 ARG A CA 1
ATOM 846 C C . ARG A 1 109 ? -13.767 -11.705 8.065 1.00 80.31 109 ARG A C 1
ATOM 848 O O . ARG A 1 109 ? -12.972 -11.596 8.999 1.00 80.31 109 ARG A O 1
ATOM 855 N N . PRO A 1 110 ? -15.080 -11.448 8.216 1.00 80.81 110 PRO A N 1
ATOM 856 C CA . PRO A 1 110 ? -15.644 -10.946 9.474 1.00 80.81 110 PRO A CA 1
ATOM 857 C C . PRO A 1 110 ? -15.248 -11.770 10.709 1.00 80.81 110 PRO A C 1
ATOM 859 O O . PRO A 1 110 ? -14.950 -11.210 11.759 1.00 80.81 110 PRO A O 1
ATOM 862 N N . GLN A 1 111 ? -15.184 -13.096 10.560 1.00 84.25 111 GLN A N 1
ATOM 863 C CA . GLN A 1 111 ? -14.790 -14.037 11.615 1.00 84.25 111 GLN A CA 1
ATOM 864 C C . GLN A 1 111 ? -13.319 -13.907 12.053 1.00 84.25 111 GLN A C 1
ATOM 866 O O . GLN A 1 111 ? -13.017 -14.102 13.226 1.00 84.25 111 GLN A O 1
ATOM 871 N N . ASP A 1 112 ? -12.429 -13.506 11.142 1.00 87.31 112 ASP A N 1
ATOM 872 C CA . ASP A 1 112 ? -10.983 -13.388 11.384 1.00 87.31 112 ASP A CA 1
ATOM 873 C C . ASP A 1 112 ? -10.567 -11.931 11.647 1.00 87.31 112 ASP A C 1
ATOM 875 O O . ASP A 1 112 ? -9.407 -11.640 11.946 1.00 87.31 112 ASP A O 1
ATOM 879 N N . PHE A 1 113 ? -11.510 -10.988 11.529 1.00 86.31 113 PHE A N 1
ATOM 880 C CA . PHE A 1 113 ? -11.237 -9.554 11.558 1.00 86.31 113 PHE A CA 1
ATOM 881 C C . PHE A 1 113 ? -10.549 -9.124 12.853 1.00 86.31 113 PHE A C 1
ATOM 883 O O . PHE A 1 113 ? -9.565 -8.392 12.809 1.00 86.31 113 PHE A O 1
ATOM 890 N N . VAL A 1 114 ? -11.050 -9.584 14.003 1.00 88.44 114 VAL A N 1
ATOM 891 C CA . VAL A 1 114 ? -10.518 -9.206 15.321 1.00 88.44 114 VAL A CA 1
ATOM 892 C C . VAL A 1 114 ? -9.074 -9.668 15.485 1.00 88.44 114 VAL A C 1
ATOM 894 O O . VAL A 1 114 ? -8.220 -8.871 15.870 1.00 88.44 114 VAL A O 1
ATOM 897 N N . GLU A 1 115 ? -8.789 -10.928 15.150 1.00 91.25 115 GLU A N 1
ATOM 898 C CA . GLU A 1 115 ? -7.432 -11.468 15.234 1.00 91.25 115 GLU A CA 1
ATOM 899 C C . GLU A 1 115 ? -6.492 -10.727 14.275 1.00 91.25 115 GLU A C 1
ATOM 901 O O . GLU A 1 115 ? -5.409 -10.290 14.671 1.00 91.25 115 GLU A O 1
ATOM 906 N N . CYS A 1 116 ? -6.929 -10.527 13.028 1.00 91.88 116 CYS A N 1
ATOM 907 C CA . CYS A 1 116 ? -6.159 -9.820 12.012 1.00 91.88 116 CYS A CA 1
ATOM 908 C C . CYS A 1 116 ? -5.848 -8.379 12.443 1.00 91.88 116 CYS A C 1
ATOM 910 O O . CYS A 1 116 ? -4.692 -7.966 12.393 1.00 91.88 116 CYS A O 1
ATOM 912 N N . ALA A 1 117 ? -6.847 -7.643 12.937 1.00 91.56 117 ALA A N 1
ATOM 913 C CA . ALA A 1 117 ? -6.717 -6.270 13.418 1.00 91.56 117 ALA A CA 1
ATOM 914 C C . ALA A 1 117 ? -5.744 -6.147 14.593 1.00 91.56 117 ALA A C 1
ATOM 916 O O . ALA A 1 117 ? -4.863 -5.287 14.569 1.00 91.56 117 ALA A O 1
ATOM 917 N N . THR A 1 118 ? -5.854 -7.029 15.588 1.00 92.44 118 THR A N 1
ATOM 918 C CA . THR A 1 118 ? -4.931 -7.049 16.728 1.00 92.44 118 THR A CA 1
ATOM 919 C C . THR A 1 118 ? -3.505 -7.356 16.277 1.00 92.44 118 THR A C 1
ATOM 921 O O . THR A 1 118 ? -2.582 -6.612 16.609 1.00 92.44 118 THR A O 1
ATOM 924 N N . ARG A 1 119 ? -3.299 -8.396 15.458 1.00 94.19 119 ARG A N 1
ATOM 925 C CA . ARG A 1 119 ? -1.960 -8.744 14.951 1.00 94.19 119 ARG A CA 1
ATOM 926 C C . ARG A 1 119 ? -1.357 -7.620 14.112 1.00 94.19 119 ARG A C 1
ATOM 928 O O . ARG A 1 119 ? -0.176 -7.322 14.269 1.00 94.19 119 ARG A O 1
ATOM 935 N N . LEU A 1 120 ? -2.170 -6.981 13.275 1.00 94.44 120 LEU A N 1
ATOM 936 C CA . LEU A 1 120 ? -1.765 -5.876 12.412 1.00 94.44 120 LEU A CA 1
ATOM 937 C C . LEU A 1 120 ? -1.326 -4.652 13.221 1.00 94.44 120 LEU A C 1
ATOM 939 O O . LEU A 1 120 ? -0.251 -4.107 12.970 1.00 94.44 120 LEU A O 1
ATOM 943 N N . ALA A 1 121 ? -2.115 -4.253 14.221 1.00 93.19 121 ALA A N 1
ATOM 944 C CA . ALA A 1 121 ? -1.776 -3.133 15.093 1.00 93.19 121 ALA A CA 1
ATOM 945 C C . ALA A 1 121 ? -0.467 -3.391 15.861 1.00 93.19 121 ALA A C 1
ATOM 947 O O . ALA A 1 121 ? 0.418 -2.535 15.890 1.00 93.19 121 ALA A O 1
ATOM 948 N N . HIS A 1 122 ? -0.298 -4.596 16.415 1.00 93.44 122 HIS A N 1
ATOM 949 C CA . HIS A 1 122 ? 0.928 -4.982 17.121 1.00 93.44 122 HIS A CA 1
ATOM 950 C C . HIS A 1 122 ? 2.154 -5.059 16.205 1.00 93.44 122 HIS A C 1
ATOM 952 O O . HIS A 1 122 ? 3.227 -4.598 16.594 1.00 93.44 122 HIS A O 1
ATOM 958 N N . ALA A 1 123 ? 2.025 -5.606 14.994 1.00 95.25 123 ALA A N 1
ATOM 959 C CA . ALA A 1 123 ? 3.122 -5.636 14.026 1.00 95.25 123 ALA A CA 1
ATOM 960 C C . ALA A 1 123 ? 3.558 -4.212 13.641 1.00 95.25 123 ALA A C 1
ATOM 962 O O . ALA A 1 123 ? 4.748 -3.899 13.656 1.00 95.25 123 ALA A O 1
ATOM 963 N N . TYR A 1 124 ? 2.596 -3.315 13.403 1.00 94.75 124 TYR A N 1
ATOM 964 C CA . TYR A 1 124 ? 2.861 -1.907 13.095 1.00 94.75 124 TYR A CA 1
ATOM 965 C C . TYR A 1 124 ? 3.564 -1.152 14.236 1.00 94.75 124 TYR A C 1
ATOM 967 O O . TYR A 1 124 ? 4.452 -0.330 13.991 1.00 94.75 124 TYR A O 1
ATOM 975 N N . GLY A 1 125 ? 3.221 -1.461 15.490 1.00 91.38 125 GLY A N 1
ATOM 976 C CA . GLY A 1 125 ? 3.903 -0.906 16.662 1.00 91.38 125 GLY A CA 1
ATOM 977 C C . GLY A 1 125 ? 5.371 -1.340 16.781 1.00 91.38 125 GLY A C 1
ATOM 978 O O . GLY A 1 125 ? 6.207 -0.558 17.233 1.00 91.38 125 GLY A O 1
ATOM 979 N N . LYS A 1 126 ? 5.703 -2.559 16.332 1.00 92.94 126 LYS A N 1
ATOM 980 C CA . LYS A 1 126 ? 7.032 -3.178 16.504 1.00 92.94 126 LYS A CA 1
ATOM 981 C C . LYS A 1 126 ? 8.047 -2.841 15.413 1.00 92.94 126 LYS A C 1
ATOM 983 O O . LYS A 1 126 ? 9.244 -2.944 15.667 1.00 92.94 126 LYS A O 1
ATOM 988 N N . VAL A 1 127 ? 7.603 -2.464 14.213 1.00 94.44 127 VAL A N 1
ATOM 989 C CA . VAL A 1 127 ? 8.524 -2.134 13.113 1.00 94.44 127 VAL A CA 1
ATOM 990 C C . VAL A 1 127 ? 9.294 -0.837 13.365 1.00 94.44 127 VAL A C 1
ATOM 992 O O . VAL A 1 127 ? 8.850 0.049 14.101 1.00 94.44 127 VAL A O 1
ATOM 995 N N . ASP A 1 128 ? 10.454 -0.710 12.720 1.00 94.38 128 ASP A N 1
ATOM 996 C CA . ASP A 1 128 ? 11.298 0.480 12.785 1.00 94.38 128 ASP A CA 1
ATOM 997 C C . ASP A 1 128 ? 10.630 1.712 12.139 1.00 94.38 128 ASP A C 1
ATOM 999 O O . ASP A 1 128 ? 9.681 1.608 11.357 1.00 94.38 128 ASP A O 1
ATOM 1003 N N . ALA A 1 129 ? 11.146 2.908 12.435 1.00 93.00 129 ALA A N 1
ATOM 1004 C CA . ALA A 1 129 ? 10.563 4.164 11.963 1.00 93.00 129 ALA A CA 1
ATOM 1005 C C . ALA A 1 129 ? 10.525 4.298 10.426 1.00 93.00 129 ALA A C 1
ATOM 1007 O O . ALA A 1 129 ? 9.593 4.909 9.894 1.00 93.00 129 ALA A O 1
ATOM 1008 N N . LYS A 1 130 ? 11.499 3.724 9.701 1.00 94.06 130 LYS A N 1
ATOM 1009 C CA . LYS A 1 130 ? 11.540 3.767 8.232 1.00 94.06 130 LYS A CA 1
ATOM 1010 C C . LYS A 1 130 ? 10.429 2.889 7.661 1.00 94.06 130 LYS A C 1
ATOM 1012 O O . LYS A 1 130 ? 9.652 3.367 6.836 1.00 94.06 130 LYS A O 1
ATOM 1017 N N . THR A 1 131 ? 10.302 1.651 8.137 1.00 95.06 131 THR A N 1
ATOM 1018 C CA . THR A 1 131 ? 9.227 0.733 7.723 1.00 95.06 131 THR A CA 1
ATOM 1019 C 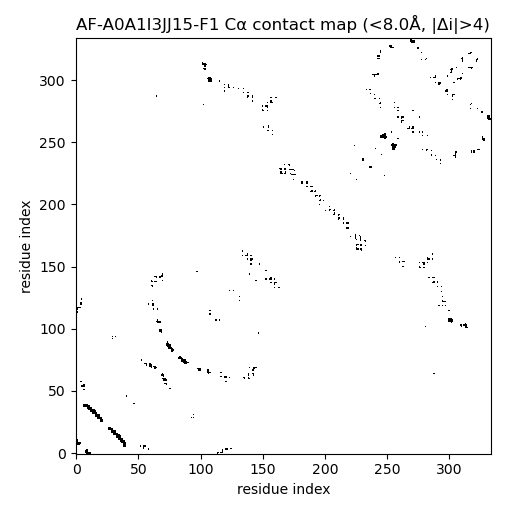C . THR A 1 131 ? 7.850 1.280 8.091 1.00 95.06 131 THR A C 1
ATOM 1021 O O . THR A 1 131 ? 6.954 1.305 7.248 1.00 95.06 131 THR A O 1
ATOM 1024 N N . ARG A 1 132 ? 7.699 1.829 9.302 1.00 94.56 132 ARG A N 1
ATOM 1025 C CA . ARG A 1 132 ? 6.463 2.484 9.752 1.00 94.56 132 ARG A CA 1
ATOM 1026 C C . ARG A 1 132 ? 6.051 3.628 8.827 1.00 94.56 132 ARG A C 1
ATOM 1028 O O . ARG A 1 132 ? 4.899 3.704 8.416 1.00 94.56 132 ARG A O 1
ATOM 1035 N N . SER A 1 133 ? 7.001 4.482 8.440 1.00 94.38 133 SER A N 1
ATOM 1036 C CA . SER A 1 133 ? 6.762 5.577 7.492 1.00 94.38 133 SER A CA 1
ATOM 1037 C C . SER A 1 133 ? 6.321 5.075 6.112 1.00 94.38 133 SER A C 1
ATOM 1039 O O . SER A 1 133 ? 5.431 5.665 5.499 1.00 94.38 133 SER A O 1
ATOM 1041 N N . LEU A 1 134 ? 6.896 3.978 5.609 1.00 95.94 134 LEU A N 1
ATOM 1042 C CA . LEU A 1 134 ? 6.462 3.374 4.343 1.00 95.94 134 LEU A CA 1
ATOM 1043 C C . LEU A 1 134 ? 5.032 2.838 4.438 1.00 95.94 134 LEU A C 1
ATOM 1045 O O . LEU A 1 134 ? 4.207 3.158 3.585 1.00 95.94 134 LEU A O 1
ATOM 1049 N N . VAL A 1 135 ? 4.731 2.081 5.494 1.00 95.81 135 VAL A N 1
ATOM 1050 C CA . VAL A 1 135 ? 3.392 1.536 5.746 1.00 95.81 135 VAL A CA 1
ATOM 1051 C C . VAL A 1 135 ? 2.362 2.660 5.862 1.00 95.81 135 VAL A C 1
ATOM 1053 O O . VAL A 1 135 ? 1.343 2.606 5.184 1.00 95.81 135 VAL A O 1
ATOM 1056 N N . ARG A 1 136 ? 2.666 3.731 6.601 1.00 92.00 136 ARG A N 1
ATOM 1057 C CA . ARG A 1 136 ? 1.831 4.938 6.686 1.00 92.00 136 ARG A CA 1
ATOM 1058 C C . ARG A 1 136 ? 1.493 5.520 5.317 1.00 92.00 136 ARG A C 1
ATOM 1060 O O . ARG A 1 136 ? 0.331 5.786 5.016 1.00 92.00 136 ARG A O 1
ATOM 1067 N N . HIS A 1 137 ? 2.506 5.715 4.474 1.00 92.00 137 HIS A N 1
ATOM 1068 C CA . HIS A 1 137 ? 2.302 6.251 3.130 1.00 92.00 137 HIS A CA 1
ATOM 1069 C C . HIS A 1 137 ? 1.439 5.332 2.265 1.00 92.00 137 HIS A C 1
ATOM 1071 O O . HIS A 1 137 ? 0.597 5.830 1.521 1.00 92.00 137 HIS A O 1
ATOM 1077 N N . LEU A 1 138 ? 1.613 4.013 2.375 1.00 94.31 138 LEU A N 1
ATOM 1078 C CA . LEU A 1 138 ? 0.772 3.045 1.676 1.00 94.31 138 LEU A CA 1
ATOM 1079 C C . LEU A 1 138 ? -0.673 3.087 2.186 1.00 94.31 138 LEU A C 1
ATOM 1081 O O . LEU A 1 138 ? -1.584 3.160 1.368 1.00 94.31 138 LEU A O 1
ATOM 1085 N N . SER A 1 139 ? -0.894 3.108 3.504 1.00 90.88 139 SER A N 1
ATOM 1086 C CA . SER A 1 139 ? -2.232 3.176 4.108 1.00 90.88 139 SER A CA 1
ATOM 1087 C C . SER A 1 139 ? -3.007 4.400 3.623 1.00 90.88 139 SER A C 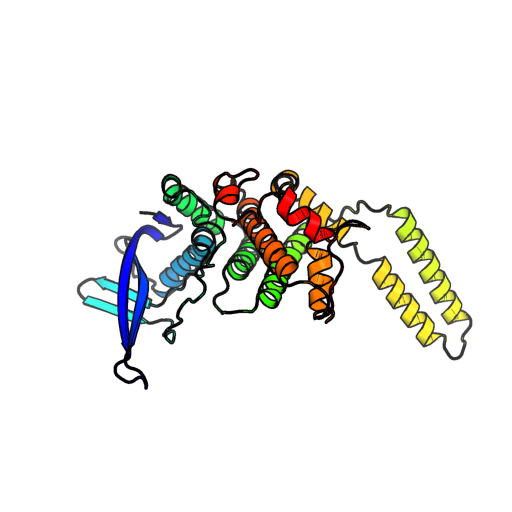1
ATOM 1089 O O . SER A 1 139 ? -4.147 4.273 3.181 1.00 90.88 139 SER A O 1
ATOM 1091 N N . VAL A 1 140 ? -2.364 5.573 3.612 1.00 86.31 140 VAL A N 1
ATOM 1092 C CA . VAL A 1 140 ? -2.963 6.817 3.099 1.00 86.31 140 VAL A CA 1
ATOM 1093 C C . VAL A 1 140 ? -3.197 6.748 1.588 1.00 86.31 140 VAL A C 1
ATOM 1095 O O . VAL A 1 140 ? -4.196 7.266 1.095 1.00 86.31 140 VAL A O 1
ATOM 1098 N N . ALA A 1 141 ? -2.304 6.102 0.835 1.00 88.19 141 ALA A N 1
ATOM 1099 C CA . ALA A 1 141 ? -2.459 5.955 -0.608 1.00 88.19 141 ALA A CA 1
ATOM 1100 C C . ALA A 1 141 ? -3.621 5.038 -0.994 1.00 88.19 141 ALA A C 1
ATOM 1102 O O . ALA A 1 141 ? -4.371 5.342 -1.922 1.00 88.19 141 ALA A O 1
ATOM 1103 N N . VAL A 1 142 ? -3.805 3.940 -0.262 1.00 86.31 142 VAL A N 1
ATOM 1104 C CA . VAL A 1 142 ? -4.952 3.051 -0.446 1.00 86.31 142 VAL A CA 1
ATOM 1105 C C . VAL A 1 142 ? -6.232 3.752 0.026 1.00 86.31 142 VAL A C 1
ATOM 1107 O O . VAL A 1 142 ? -7.239 3.722 -0.685 1.00 86.31 142 VAL A O 1
ATOM 1110 N N . ASN A 1 143 ? -6.192 4.458 1.155 1.00 80.69 143 ASN A N 1
ATOM 1111 C CA . ASN A 1 143 ? -7.369 5.043 1.794 1.00 80.69 143 ASN A CA 1
ATOM 1112 C C . ASN A 1 143 ? -7.210 6.561 1.995 1.00 80.69 143 ASN A C 1
ATOM 1114 O O . ASN A 1 143 ? -6.995 7.011 3.123 1.00 80.69 143 ASN A O 1
ATOM 1118 N N . PRO A 1 144 ? -7.298 7.371 0.923 1.00 68.06 144 PRO A N 1
ATOM 1119 C CA . PRO A 1 144 ? -7.112 8.811 1.035 1.00 68.06 144 PRO A CA 1
ATOM 1120 C C . PRO A 1 144 ? -8.271 9.474 1.791 1.00 68.06 144 PRO A C 1
ATOM 1122 O O . PRO A 1 144 ? -9.435 9.114 1.619 1.00 68.06 144 PRO A O 1
ATOM 1125 N N . HIS A 1 145 ? -7.945 10.500 2.581 1.00 61.00 145 HIS A N 1
ATOM 1126 C CA . HIS A 1 145 ? -8.915 11.317 3.325 1.00 61.00 145 HIS A CA 1
ATOM 1127 C C . HIS A 1 145 ? -9.696 12.306 2.442 1.00 61.00 145 HIS A C 1
ATOM 1129 O O . HIS A 1 145 ? -10.640 12.932 2.914 1.00 61.00 145 HIS A O 1
ATOM 1135 N N . THR A 1 146 ? -9.298 12.476 1.179 1.00 60.50 146 THR A N 1
ATOM 1136 C CA . THR A 1 146 ? -9.896 13.424 0.235 1.00 60.50 146 THR A CA 1
ATOM 1137 C C . THR A 1 146 ? -10.422 12.710 -1.003 1.00 60.50 146 THR A C 1
ATOM 1139 O O . THR A 1 146 ? -9.858 11.711 -1.466 1.00 60.50 146 THR A O 1
ATOM 1142 N N . ASN A 1 147 ? -11.513 13.234 -1.565 1.00 57.84 147 ASN A N 1
ATOM 1143 C CA . ASN A 1 147 ? -12.023 12.743 -2.836 1.00 57.84 147 ASN A CA 1
ATOM 1144 C C . ASN A 1 147 ? -11.075 13.174 -3.967 1.00 57.84 147 ASN A C 1
ATOM 1146 O O . ASN A 1 147 ? -10.646 14.324 -4.034 1.00 57.84 147 ASN A O 1
ATOM 1150 N N . SER A 1 148 ? -10.718 12.242 -4.841 1.00 61.06 148 SER A N 1
ATOM 1151 C CA . SER A 1 148 ? -9.808 12.480 -5.963 1.00 61.06 148 SER A CA 1
ATOM 1152 C C . SER A 1 148 ? -10.239 11.642 -7.160 1.00 61.06 148 SER A C 1
ATOM 1154 O O . SER A 1 148 ? -10.827 10.569 -7.008 1.00 61.06 148 SER A O 1
ATOM 1156 N N . ARG A 1 149 ? -9.966 12.137 -8.372 1.00 69.69 149 ARG A N 1
ATOM 1157 C CA . ARG A 1 149 ? -10.293 11.411 -9.606 1.00 69.69 149 ARG A CA 1
ATOM 1158 C C . ARG A 1 149 ? -9.446 10.135 -9.690 1.00 69.69 149 ARG A C 1
ATOM 1160 O O . ARG A 1 149 ? -8.303 10.123 -9.240 1.00 69.69 149 ARG A O 1
ATOM 1167 N N . THR A 1 150 ? -9.969 9.084 -10.325 1.00 71.31 150 THR A N 1
ATOM 1168 C CA . THR A 1 150 ? -9.303 7.777 -10.549 1.00 71.31 150 THR A CA 1
ATOM 1169 C C . THR A 1 150 ? -7.842 7.915 -11.000 1.00 71.31 150 THR A C 1
ATOM 1171 O O . THR A 1 150 ? -6.956 7.237 -10.484 1.00 71.31 150 THR A O 1
ATOM 1174 N N . LYS A 1 151 ? -7.556 8.857 -11.909 1.00 77.56 151 LYS A N 1
ATOM 1175 C CA . LYS A 1 151 ? -6.193 9.165 -12.372 1.00 77.56 151 LYS A CA 1
ATOM 1176 C C . LYS A 1 151 ? -5.269 9.624 -11.238 1.00 77.56 151 LYS A C 1
ATOM 1178 O O . LYS A 1 151 ? -4.166 9.101 -11.104 1.00 77.56 151 LYS A O 1
ATOM 1183 N N . ASP A 1 152 ? -5.703 10.597 -10.445 1.00 80.19 152 ASP A N 1
ATOM 1184 C CA . ASP A 1 152 ? -4.886 11.187 -9.379 1.00 80.19 152 ASP A CA 1
ATOM 1185 C C . ASP A 1 152 ? -4.638 10.161 -8.270 1.00 80.19 152 ASP A C 1
ATOM 1187 O O . ASP A 1 152 ? -3.519 10.031 -7.774 1.00 80.19 152 ASP A O 1
ATOM 1191 N N . ARG A 1 153 ? -5.656 9.344 -7.967 1.00 82.06 153 ARG A N 1
ATOM 1192 C CA . ARG A 1 153 ? -5.552 8.198 -7.051 1.00 82.06 153 ARG A CA 1
ATOM 1193 C C . ARG A 1 153 ? -4.518 7.192 -7.527 1.00 82.06 153 ARG A C 1
ATOM 1195 O O . ARG A 1 153 ? -3.657 6.783 -6.752 1.00 82.06 153 ARG A O 1
ATOM 1202 N N . PHE A 1 154 ? -4.588 6.806 -8.800 1.00 88.19 154 PHE A N 1
ATOM 1203 C CA . PHE A 1 154 ? -3.637 5.879 -9.398 1.00 88.19 154 PHE A CA 1
ATOM 1204 C C . PHE A 1 154 ? -2.202 6.405 -9.292 1.00 88.19 154 PHE A C 1
ATOM 1206 O O . PHE A 1 154 ? -1.315 5.686 -8.833 1.00 88.19 154 PHE A O 1
ATOM 1213 N N . LEU A 1 155 ? -1.975 7.669 -9.662 1.00 89.94 155 LEU A N 1
ATOM 1214 C CA . LEU A 1 155 ? -0.657 8.302 -9.577 1.00 89.94 155 LEU A CA 1
ATOM 1215 C C . LEU A 1 155 ? -0.143 8.357 -8.133 1.00 89.94 155 LEU A C 1
ATOM 1217 O O . LEU A 1 155 ? 1.027 8.058 -7.889 1.00 89.94 155 LEU A O 1
ATOM 1221 N N . PHE A 1 156 ? -1.012 8.681 -7.174 1.00 89.94 156 PHE A N 1
ATOM 1222 C CA . PHE A 1 156 ? -0.655 8.725 -5.760 1.00 89.94 156 PHE A CA 1
ATOM 1223 C C . PHE A 1 156 ? -0.282 7.341 -5.208 1.00 89.94 156 PHE A C 1
ATOM 1225 O O . PHE A 1 156 ? 0.773 7.188 -4.589 1.00 89.94 156 PHE A O 1
ATOM 1232 N N . MET A 1 157 ? -1.078 6.309 -5.504 1.00 93.25 157 MET A N 1
ATOM 1233 C CA . MET A 1 157 ? -0.764 4.922 -5.141 1.00 93.25 157 MET A CA 1
ATOM 1234 C C . MET A 1 157 ? 0.525 4.424 -5.784 1.00 93.25 157 MET A C 1
ATOM 1236 O O . MET A 1 157 ? 1.339 3.781 -5.120 1.00 93.25 157 MET A O 1
ATOM 1240 N N . PHE A 1 158 ? 0.752 4.747 -7.057 1.00 95.44 158 PHE A N 1
ATOM 1241 C CA . PHE A 1 158 ? 1.964 4.312 -7.737 1.00 95.44 158 PHE A CA 1
ATOM 1242 C C . PHE A 1 158 ? 3.195 5.008 -7.145 1.00 95.44 158 PHE A C 1
ATOM 1244 O O . PHE A 1 158 ? 4.224 4.370 -6.951 1.00 95.44 158 PHE A O 1
ATOM 1251 N N . SER A 1 159 ? 3.077 6.282 -6.764 1.00 94.62 159 SER A N 1
ATOM 1252 C CA . SER A 1 159 ? 4.142 7.000 -6.057 1.00 94.62 159 SER A CA 1
ATOM 1253 C C . SER A 1 159 ? 4.470 6.371 -4.695 1.00 94.62 159 SER A C 1
ATOM 1255 O O . SER A 1 159 ? 5.641 6.260 -4.327 1.00 94.62 159 SER A O 1
ATOM 1257 N N . ALA A 1 160 ? 3.460 5.900 -3.955 1.00 95.62 160 ALA A N 1
ATOM 1258 C CA . ALA A 1 160 ? 3.682 5.166 -2.710 1.00 95.62 160 ALA A CA 1
ATOM 1259 C C . ALA A 1 160 ? 4.422 3.835 -2.950 1.00 95.62 160 ALA A C 1
ATOM 1261 O O . ALA A 1 160 ? 5.359 3.522 -2.215 1.00 95.62 160 ALA A O 1
ATOM 1262 N N . LEU A 1 161 ? 4.081 3.098 -4.015 1.00 97.31 161 LEU A N 1
ATOM 1263 C CA . LEU A 1 161 ? 4.818 1.898 -4.430 1.00 97.31 161 LEU A CA 1
ATOM 1264 C C . LEU A 1 161 ? 6.273 2.214 -4.811 1.00 97.31 161 LEU A C 1
ATOM 1266 O O . LEU A 1 161 ? 7.185 1.513 -4.374 1.00 97.31 161 LEU A O 1
ATOM 1270 N N . GLU A 1 162 ? 6.502 3.282 -5.584 1.00 96.12 162 GLU A N 1
ATOM 1271 C CA . GLU A 1 162 ? 7.842 3.736 -5.987 1.00 96.12 162 GLU A CA 1
ATOM 1272 C C . GLU A 1 162 ? 8.739 3.979 -4.763 1.00 96.12 162 GLU A C 1
ATOM 1274 O O . GLU A 1 162 ? 9.906 3.596 -4.776 1.00 96.12 162 GLU A O 1
ATOM 1279 N N . ARG A 1 163 ? 8.195 4.530 -3.669 1.00 96.31 163 ARG A N 1
ATOM 1280 C CA . ARG A 1 163 ? 8.940 4.730 -2.413 1.00 96.31 163 ARG A CA 1
ATOM 1281 C C . ARG A 1 163 ? 9.366 3.422 -1.748 1.00 96.31 163 ARG A C 1
ATOM 1283 O O . ARG A 1 163 ? 10.473 3.345 -1.215 1.00 96.31 163 ARG A O 1
ATOM 1290 N N . VAL A 1 164 ? 8.516 2.396 -1.774 1.00 96.88 164 VAL A N 1
ATOM 1291 C CA . VAL A 1 164 ? 8.855 1.068 -1.234 1.00 96.88 164 VAL A CA 1
ATOM 1292 C C . VAL A 1 164 ? 9.935 0.407 -2.085 1.00 96.88 164 VAL A C 1
ATOM 1294 O O . VAL A 1 164 ? 10.910 -0.111 -1.542 1.00 96.88 164 VAL A O 1
ATOM 1297 N N . ILE A 1 165 ? 9.791 0.477 -3.410 1.00 95.75 165 ILE A N 1
ATOM 1298 C CA . ILE A 1 165 ? 10.774 -0.044 -4.364 1.00 95.75 165 ILE A CA 1
ATOM 1299 C C . ILE A 1 165 ? 12.129 0.650 -4.171 1.00 95.75 165 ILE A C 1
ATOM 1301 O O . ILE A 1 165 ? 13.156 -0.020 -4.096 1.00 95.75 165 ILE A O 1
ATOM 1305 N N . GLU A 1 166 ? 12.144 1.977 -4.017 1.00 94.44 166 GLU A N 1
ATOM 1306 C CA . GLU A 1 166 ? 13.372 2.730 -3.747 1.00 94.44 166 GLU A CA 1
ATOM 1307 C C . GLU A 1 166 ? 14.005 2.312 -2.416 1.00 94.44 166 GLU A C 1
ATOM 1309 O O . GLU A 1 166 ? 15.209 2.079 -2.340 1.00 94.44 166 GLU A O 1
ATOM 1314 N N . SER A 1 167 ? 13.196 2.153 -1.365 1.00 94.25 167 SER A N 1
ATOM 1315 C CA . SER A 1 167 ? 13.682 1.669 -0.072 1.00 94.25 167 SER A CA 1
ATOM 1316 C C . SER A 1 167 ? 14.324 0.281 -0.183 1.00 94.25 167 SER A C 1
ATOM 1318 O O . SER A 1 167 ? 15.373 0.050 0.418 1.00 94.25 167 SER A O 1
ATOM 1320 N N . ALA A 1 168 ? 13.752 -0.628 -0.976 1.00 93.69 168 ALA A N 1
ATOM 1321 C CA . ALA A 1 168 ? 14.342 -1.941 -1.224 1.00 93.69 168 ALA A CA 1
AT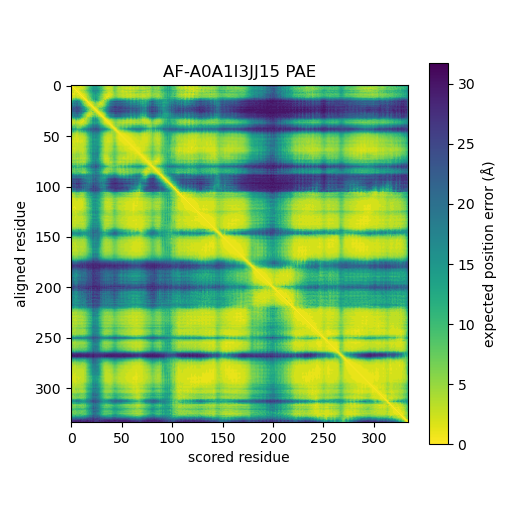OM 1322 C C . ALA A 1 168 ? 15.658 -1.849 -2.008 1.00 93.69 168 ALA A C 1
ATOM 1324 O O . ALA A 1 168 ? 16.638 -2.470 -1.610 1.00 93.69 168 ALA A O 1
ATOM 1325 N N . TRP A 1 169 ? 15.723 -1.003 -3.040 1.00 92.19 169 TRP A N 1
ATOM 1326 C CA . TRP A 1 169 ? 16.966 -0.733 -3.769 1.00 92.19 169 TRP A CA 1
ATOM 1327 C C . TRP A 1 169 ? 18.076 -0.213 -2.844 1.00 92.19 169 TRP A C 1
ATOM 1329 O O . TRP A 1 169 ? 19.220 -0.634 -2.958 1.00 92.19 169 TRP A O 1
ATOM 1339 N N . THR A 1 170 ? 17.760 0.633 -1.851 1.00 90.69 170 THR A N 1
ATOM 1340 C CA . THR A 1 170 ? 18.778 1.060 -0.866 1.00 90.69 170 THR A CA 1
ATOM 1341 C C . THR A 1 170 ? 19.335 -0.082 -0.009 1.00 90.69 170 THR A C 1
ATOM 1343 O O . THR A 1 170 ? 20.414 0.073 0.556 1.00 90.69 170 THR A O 1
ATOM 1346 N N . ARG A 1 171 ? 18.619 -1.208 0.105 1.00 88.94 171 ARG A N 1
ATOM 1347 C CA . ARG A 1 171 ? 19.032 -2.389 0.881 1.00 88.94 171 ARG A CA 1
ATOM 1348 C C . ARG A 1 171 ? 19.780 -3.418 0.035 1.00 88.94 171 ARG A C 1
ATOM 1350 O O . ARG A 1 171 ? 20.653 -4.095 0.561 1.00 88.94 171 ARG A O 1
ATOM 1357 N N . ASP A 1 172 ? 19.427 -3.536 -1.240 1.00 88.06 172 ASP A N 1
ATOM 1358 C CA . ASP A 1 172 ? 20.022 -4.471 -2.192 1.00 88.06 172 ASP A CA 1
ATOM 1359 C C . ASP A 1 172 ? 20.192 -3.767 -3.547 1.00 88.06 172 ASP A C 1
ATOM 1361 O O . ASP A 1 172 ? 19.231 -3.572 -4.291 1.00 88.06 172 ASP A O 1
ATOM 1365 N N . GLN A 1 173 ? 21.434 -3.385 -3.853 1.00 84.62 173 GLN A N 1
ATOM 1366 C CA . GLN A 1 173 ? 21.800 -2.700 -5.095 1.00 84.62 173 GLN A CA 1
ATOM 1367 C C . GLN A 1 173 ? 22.360 -3.649 -6.157 1.00 84.62 173 GLN A C 1
ATOM 1369 O O . GLN A 1 173 ? 23.038 -3.194 -7.073 1.00 84.62 173 GLN A O 1
ATOM 1374 N N . THR A 1 174 ? 22.133 -4.962 -6.057 1.00 80.56 174 THR A N 1
ATOM 1375 C CA . THR A 1 174 ? 22.655 -5.909 -7.048 1.00 80.56 174 THR A CA 1
ATOM 1376 C C . THR A 1 174 ? 21.910 -5.734 -8.384 1.00 80.56 174 THR A C 1
ATOM 1378 O O . THR A 1 174 ? 20.712 -6.033 -8.461 1.00 80.56 174 THR A O 1
ATOM 1381 N N . PRO A 1 175 ? 22.555 -5.227 -9.451 1.00 70.81 175 PRO A N 1
ATOM 1382 C CA . PRO A 1 175 ? 21.904 -5.104 -10.749 1.00 70.81 175 PRO A CA 1
ATOM 1383 C C . PRO A 1 175 ? 21.823 -6.480 -11.417 1.00 70.81 175 PRO A C 1
ATOM 1385 O O . PRO A 1 175 ? 22.748 -7.282 -11.301 1.00 70.81 175 PRO A O 1
ATOM 1388 N N . ASN A 1 176 ? 20.737 -6.737 -12.148 1.00 65.44 176 ASN A N 1
ATOM 1389 C CA . ASN A 1 176 ? 20.610 -7.944 -12.976 1.00 65.44 176 ASN A CA 1
ATOM 1390 C C . ASN A 1 176 ? 20.961 -7.673 -14.446 1.00 65.44 176 ASN A C 1
ATOM 1392 O O . ASN A 1 176 ? 21.218 -8.600 -15.213 1.00 65.44 176 ASN A O 1
ATOM 1396 N N . SER A 1 177 ? 21.034 -6.399 -14.836 1.00 62.50 177 SER A N 1
ATOM 1397 C CA . SER A 1 177 ? 21.596 -5.986 -16.122 1.00 62.50 177 SER A CA 1
ATOM 1398 C C . SER A 1 177 ? 23.123 -6.187 -16.136 1.00 62.50 177 SER A C 1
ATOM 1400 O O . SER A 1 177 ? 23.779 -5.886 -15.136 1.00 62.50 177 SER A O 1
ATOM 1402 N N . PRO A 1 178 ? 23.730 -6.661 -17.243 1.00 57.88 178 PRO A N 1
ATOM 1403 C CA . PRO A 1 178 ? 25.171 -6.887 -17.302 1.00 57.88 178 PRO A CA 1
ATOM 1404 C C . PRO A 1 178 ? 25.935 -5.572 -17.094 1.00 57.88 178 PRO A C 1
ATOM 1406 O O . PRO A 1 178 ? 25.983 -4.716 -17.977 1.00 57.88 178 PRO A O 1
ATOM 1409 N N . ALA A 1 179 ? 26.579 -5.435 -15.929 1.00 57.84 179 ALA A N 1
ATOM 1410 C CA . ALA A 1 179 ? 27.385 -4.267 -15.560 1.00 57.84 179 ALA A CA 1
ATOM 1411 C C . ALA A 1 179 ? 28.485 -3.950 -16.592 1.00 57.84 179 ALA A C 1
ATOM 1413 O O . ALA A 1 179 ? 28.874 -2.796 -16.760 1.00 57.84 179 ALA A O 1
ATOM 1414 N N . VAL A 1 180 ? 28.944 -4.973 -17.320 1.00 54.91 180 VAL A N 1
ATOM 1415 C CA . VAL A 1 180 ? 30.005 -4.889 -18.332 1.00 54.91 180 VAL A CA 1
ATOM 1416 C C . VAL A 1 180 ? 29.627 -3.954 -19.484 1.00 54.91 180 VAL A C 1
ATOM 1418 O O . VAL A 1 180 ? 30.442 -3.131 -19.895 1.00 54.91 180 VAL A O 1
ATOM 1421 N N . THR A 1 181 ? 28.390 -4.023 -19.985 1.00 60.25 181 THR A N 1
ATOM 1422 C CA . THR A 1 181 ? 27.952 -3.183 -21.112 1.00 60.25 181 THR A CA 1
ATOM 1423 C C . THR A 1 181 ? 27.771 -1.731 -20.675 1.00 60.25 181 THR A C 1
ATOM 1425 O O . THR A 1 181 ? 28.205 -0.820 -21.372 1.00 60.25 181 THR A O 1
ATOM 1428 N N . THR A 1 182 ? 27.203 -1.506 -19.489 1.00 71.19 182 THR A N 1
ATOM 1429 C CA . THR A 1 182 ? 27.024 -0.164 -18.921 1.00 71.19 182 THR A CA 1
ATOM 1430 C C . THR A 1 182 ? 28.367 0.505 -18.627 1.00 71.19 182 THR A C 1
ATOM 1432 O O . THR A 1 182 ? 28.541 1.676 -18.950 1.00 71.19 182 THR A O 1
ATOM 1435 N N . HIS A 1 183 ? 29.343 -0.230 -18.084 1.00 74.19 183 HIS A N 1
ATOM 1436 C CA . HIS A 1 183 ? 30.670 0.311 -17.789 1.00 74.19 183 HIS A CA 1
ATOM 1437 C C . HIS A 1 183 ? 31.444 0.683 -19.060 1.00 74.19 183 HIS A C 1
ATOM 1439 O O . HIS A 1 183 ? 31.985 1.782 -19.134 1.00 74.19 183 HIS A O 1
ATOM 1445 N N . ALA A 1 184 ? 31.425 -0.175 -20.087 1.00 80.06 184 ALA A N 1
ATOM 1446 C CA . ALA A 1 184 ? 32.054 0.121 -21.375 1.00 80.06 184 ALA A CA 1
ATOM 1447 C C . ALA A 1 184 ? 31.416 1.341 -22.063 1.00 80.06 184 ALA A C 1
ATOM 1449 O O . ALA A 1 184 ? 32.121 2.205 -22.578 1.00 80.06 184 ALA A O 1
ATOM 1450 N N . VAL A 1 185 ? 30.082 1.457 -22.027 1.00 82.50 185 VAL A N 1
ATOM 1451 C CA . VAL A 1 185 ? 29.369 2.624 -22.573 1.00 82.50 185 VAL A CA 1
ATOM 1452 C C . VAL A 1 185 ? 29.714 3.895 -21.797 1.00 82.50 185 VAL A C 1
ATOM 1454 O O . VAL A 1 185 ? 29.996 4.915 -22.417 1.00 82.50 185 VAL A O 1
ATOM 1457 N N . ILE A 1 186 ? 29.740 3.848 -20.461 1.00 85.06 186 ILE A N 1
ATOM 1458 C CA . ILE A 1 186 ? 30.149 4.993 -19.634 1.00 85.06 186 ILE A CA 1
ATOM 1459 C C . ILE A 1 186 ? 31.589 5.399 -19.958 1.00 85.06 186 ILE A C 1
ATOM 1461 O O . ILE A 1 186 ? 31.851 6.580 -20.158 1.00 85.06 186 ILE A O 1
ATOM 1465 N N . GLN A 1 187 ? 32.505 4.435 -20.070 1.00 87.56 187 GLN A N 1
ATOM 1466 C CA . GLN A 1 187 ? 33.902 4.698 -20.404 1.00 87.56 187 GLN A CA 1
ATOM 1467 C C . GLN A 1 187 ? 34.044 5.357 -21.781 1.00 87.56 187 GLN A C 1
ATOM 1469 O O . GLN A 1 187 ? 34.764 6.343 -21.913 1.00 87.56 187 GLN A O 1
ATOM 1474 N N . HIS A 1 188 ? 33.323 4.869 -22.794 1.00 89.44 188 HIS A N 1
ATOM 1475 C CA . HIS A 1 188 ? 33.309 5.494 -24.117 1.00 89.44 188 HIS A CA 1
ATOM 1476 C C . HIS A 1 188 ? 32.707 6.904 -24.102 1.00 89.44 188 HIS A C 1
ATOM 1478 O O . HIS A 1 188 ? 33.203 7.785 -24.800 1.00 89.44 188 HIS A O 1
ATOM 1484 N N . LEU A 1 189 ? 31.661 7.142 -23.308 1.00 90.12 189 LEU A N 1
ATOM 1485 C CA . LEU A 1 189 ? 31.060 8.468 -23.173 1.00 90.12 189 LEU A CA 1
ATOM 1486 C C . LEU A 1 189 ? 31.982 9.454 -22.442 1.00 90.12 189 LEU A C 1
ATOM 1488 O O . LEU A 1 189 ? 32.036 10.615 -22.843 1.00 90.12 189 LEU A O 1
ATOM 1492 N N . GLU A 1 190 ? 32.724 9.014 -21.420 1.00 91.62 190 GLU A N 1
ATOM 1493 C CA . GLU A 1 190 ? 33.745 9.848 -20.766 1.00 91.62 190 GLU A CA 1
ATOM 1494 C C . GLU A 1 190 ? 34.902 10.160 -21.724 1.00 91.62 190 GLU A C 1
ATOM 1496 O O . GLU A 1 190 ? 35.282 11.320 -21.850 1.00 91.62 190 GLU A O 1
ATOM 1501 N N . GLN A 1 191 ? 35.387 9.178 -22.493 1.00 91.88 191 GLN A N 1
ATOM 1502 C CA . GLN A 1 191 ? 36.412 9.404 -23.523 1.00 91.88 191 GLN A CA 1
ATOM 1503 C C . GLN A 1 191 ? 35.953 10.408 -24.587 1.00 91.88 191 GLN A C 1
ATOM 1505 O O . GLN A 1 191 ? 36.707 11.300 -24.972 1.00 91.88 191 GLN A O 1
ATOM 1510 N N . LEU A 1 192 ? 34.705 10.293 -25.053 1.00 91.44 192 LEU A N 1
ATOM 1511 C CA . LEU A 1 192 ? 34.132 11.229 -26.019 1.00 91.44 192 LEU A CA 1
ATOM 1512 C C . LEU A 1 192 ? 33.999 12.636 -25.424 1.00 91.44 192 LEU A C 1
ATOM 1514 O O . LEU A 1 192 ? 34.269 13.626 -26.099 1.00 91.44 192 LEU A O 1
ATOM 1518 N N . LYS A 1 193 ? 33.607 12.730 -24.152 1.00 90.31 193 LYS A N 1
ATOM 1519 C CA . LYS A 1 193 ? 33.498 13.998 -23.428 1.00 90.31 193 LYS A CA 1
ATOM 1520 C C . LYS A 1 193 ? 34.861 14.669 -23.259 1.00 90.31 193 LYS A C 1
ATOM 1522 O O . LYS A 1 193 ? 34.961 15.872 -23.485 1.00 90.31 193 LYS A O 1
ATOM 1527 N N . GLU A 1 194 ? 35.900 13.911 -22.914 1.00 90.88 194 GLU A N 1
ATOM 1528 C CA . GLU A 1 194 ? 37.279 14.405 -22.839 1.00 90.88 194 GLU A CA 1
ATOM 1529 C C . GLU A 1 194 ? 37.783 14.880 -24.207 1.00 90.88 194 GLU A C 1
ATOM 1531 O O . GLU A 1 194 ? 38.303 15.990 -24.310 1.00 90.88 194 GLU A O 1
ATOM 1536 N N . ALA A 1 195 ? 37.557 14.102 -25.270 1.00 90.50 195 ALA A N 1
ATOM 1537 C CA . ALA A 1 195 ? 37.956 14.465 -26.630 1.00 90.50 195 ALA A CA 1
ATOM 1538 C C . ALA A 1 195 ? 37.303 15.776 -27.103 1.00 90.50 195 ALA A C 1
ATOM 1540 O O . ALA A 1 195 ? 37.991 16.659 -27.610 1.00 90.50 195 ALA A O 1
ATOM 1541 N N . VAL A 1 196 ? 35.999 15.950 -26.859 1.00 89.38 196 VAL A N 1
ATOM 1542 C CA . VAL A 1 196 ? 35.259 17.179 -27.198 1.00 89.38 196 VAL A CA 1
ATOM 1543 C C . VAL A 1 196 ? 35.819 18.403 -26.468 1.00 89.38 196 VAL A C 1
ATOM 1545 O O . VAL A 1 196 ? 35.895 19.485 -27.048 1.00 89.38 196 VAL A O 1
ATOM 1548 N N . VAL A 1 197 ? 36.219 18.253 -25.200 1.00 87.62 197 VAL A N 1
ATOM 1549 C CA . VAL A 1 197 ? 36.839 19.341 -24.427 1.00 87.62 197 VAL A CA 1
ATOM 1550 C C . VAL A 1 197 ? 38.221 19.691 -24.984 1.00 87.62 197 VAL A C 1
ATOM 1552 O O . VAL A 1 197 ? 38.552 20.872 -25.074 1.00 87.62 197 VAL A O 1
ATOM 1555 N N . VAL A 1 198 ? 39.006 18.687 -25.385 1.00 88.81 198 VAL A N 1
ATOM 1556 C CA . VAL A 1 198 ? 40.349 18.871 -25.962 1.00 88.81 198 VAL A CA 1
ATOM 1557 C C . VAL A 1 198 ? 40.300 19.529 -27.344 1.00 88.81 198 VAL A C 1
ATOM 1559 O O . VAL A 1 198 ? 41.134 20.384 -27.630 1.00 88.81 198 VAL A O 1
ATOM 1562 N N . GLU A 1 199 ? 39.328 19.181 -28.191 1.00 87.31 199 GLU A N 1
ATOM 1563 C CA . GLU A 1 199 ? 39.172 19.771 -29.531 1.00 87.31 199 GLU A CA 1
ATOM 1564 C C . GLU A 1 199 ? 38.784 21.261 -29.504 1.00 87.31 199 GLU A C 1
ATOM 1566 O O . GLU A 1 199 ? 39.025 21.973 -30.477 1.00 87.31 199 GLU A O 1
ATOM 1571 N N . GLY A 1 200 ? 38.222 21.761 -28.395 1.00 80.94 200 GLY A N 1
ATOM 1572 C CA . GLY A 1 200 ? 38.081 23.200 -28.140 1.00 80.94 200 GLY A CA 1
ATOM 1573 C C . GLY A 1 200 ? 37.146 23.964 -29.090 1.00 80.94 200 GLY A C 1
ATOM 1574 O O . GLY A 1 200 ? 37.267 25.182 -29.212 1.00 80.94 200 GLY A O 1
ATOM 1575 N N . GLY A 1 201 ? 36.226 23.274 -29.773 1.00 86.69 201 GLY A N 1
ATOM 1576 C CA . GLY A 1 201 ? 35.270 23.890 -30.700 1.00 86.69 201 GLY A CA 1
ATOM 1577 C C . GLY A 1 201 ? 34.237 24.805 -30.025 1.00 86.69 201 GLY A C 1
ATOM 1578 O O . GLY A 1 201 ? 33.987 24.710 -28.825 1.00 86.69 201 GLY A O 1
ATOM 1579 N N . GLU A 1 202 ? 33.570 25.650 -30.820 1.00 85.31 202 GLU A N 1
ATOM 1580 C CA . GLU A 1 202 ? 32.600 26.666 -30.359 1.00 85.31 202 GLU A CA 1
ATOM 1581 C C . GLU A 1 202 ? 31.475 26.087 -29.470 1.00 85.31 202 GLU A C 1
ATOM 1583 O O . GLU A 1 202 ? 31.052 26.721 -28.507 1.00 85.31 202 GLU A O 1
ATOM 1588 N N . ASN A 1 203 ? 31.073 24.831 -29.712 1.00 88.38 203 ASN A N 1
ATOM 1589 C CA . ASN A 1 203 ? 30.021 24.127 -28.962 1.00 88.38 203 ASN A CA 1
ATOM 1590 C C . ASN A 1 203 ? 30.547 23.090 -27.946 1.00 88.38 203 ASN A C 1
ATOM 1592 O O . ASN A 1 203 ? 29.761 22.319 -27.389 1.00 88.38 203 ASN A O 1
ATOM 1596 N N . ALA A 1 204 ? 31.860 23.025 -27.692 1.00 86.69 204 ALA A N 1
ATOM 1597 C CA . ALA A 1 204 ? 32.473 21.971 -26.874 1.00 86.69 204 ALA A CA 1
ATOM 1598 C C . ALA A 1 204 ? 31.902 21.904 -25.446 1.00 86.69 204 ALA A C 1
ATOM 1600 O O . ALA A 1 204 ? 31.642 20.820 -24.921 1.00 86.69 204 ALA A O 1
ATOM 1601 N N . SER A 1 205 ? 31.641 23.064 -24.836 1.00 86.69 205 SER A N 1
ATOM 1602 C CA . SER A 1 205 ? 31.043 23.160 -23.497 1.00 86.69 205 SER A CA 1
ATOM 1603 C C . SER A 1 205 ? 29.624 22.574 -23.451 1.00 86.69 205 SER A C 1
ATOM 1605 O O . SER A 1 205 ? 29.301 21.777 -22.567 1.00 86.69 205 SER A O 1
ATOM 1607 N N . GLU A 1 206 ? 28.785 22.893 -24.443 1.00 89.88 206 GLU A N 1
ATOM 1608 C CA . GLU A 1 206 ? 27.410 22.388 -24.521 1.00 89.88 206 GLU A CA 1
ATOM 1609 C C . GLU A 1 206 ? 27.380 20.872 -24.762 1.00 89.88 206 GLU A C 1
ATOM 1611 O O . GLU A 1 206 ? 26.645 20.137 -24.097 1.00 89.88 206 GLU A O 1
ATOM 1616 N N . ILE A 1 207 ? 28.213 20.381 -25.681 1.00 89.19 207 ILE A N 1
ATOM 1617 C CA . ILE A 1 207 ? 28.297 18.954 -26.004 1.00 89.19 207 ILE A CA 1
ATOM 1618 C C . ILE A 1 207 ? 28.823 18.164 -24.797 1.00 89.19 207 ILE A C 1
ATOM 1620 O O . ILE A 1 207 ? 28.244 17.135 -24.447 1.00 89.19 207 ILE A O 1
ATOM 1624 N N . SER A 1 208 ? 2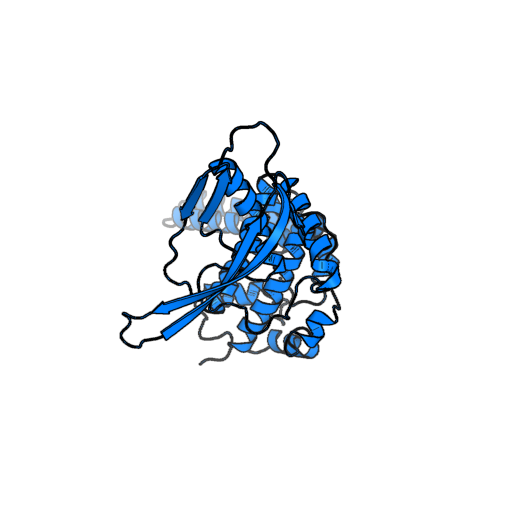9.851 18.667 -24.106 1.00 87.94 208 SER A N 1
ATOM 1625 C CA . SER A 1 208 ? 30.380 18.061 -22.877 1.00 87.94 208 SER A CA 1
ATOM 1626 C C . SER A 1 208 ? 29.315 17.969 -21.777 1.00 87.94 208 SER A C 1
ATOM 1628 O O . SER A 1 208 ? 29.148 16.915 -21.156 1.00 87.94 208 SER A O 1
ATOM 1630 N N . ALA A 1 209 ? 28.509 19.021 -21.594 1.00 88.44 209 ALA A N 1
ATOM 1631 C CA . ALA A 1 209 ? 27.393 19.009 -20.651 1.00 88.44 209 ALA A CA 1
ATOM 1632 C C . ALA A 1 209 ? 26.314 17.975 -21.029 1.00 88.44 209 ALA A C 1
ATOM 1634 O O . ALA A 1 209 ? 25.820 17.249 -20.161 1.00 88.44 209 ALA A O 1
ATOM 1635 N N . ARG A 1 210 ? 25.972 17.848 -22.320 1.00 89.56 210 ARG A N 1
ATOM 1636 C CA . ARG A 1 210 ? 25.013 16.837 -22.809 1.00 89.56 210 ARG A CA 1
ATOM 1637 C C . ARG A 1 210 ? 25.532 15.412 -22.617 1.00 89.56 210 ARG A C 1
ATOM 1639 O O . ARG A 1 210 ? 24.761 14.548 -22.198 1.00 89.56 210 ARG A O 1
ATOM 1646 N N . LEU A 1 211 ? 26.820 15.174 -22.866 1.00 88.94 211 LEU A N 1
ATOM 1647 C CA . LEU A 1 211 ? 27.473 13.886 -22.615 1.00 88.94 211 LEU A CA 1
ATOM 1648 C C . LEU A 1 211 ? 27.499 13.555 -21.120 1.00 88.94 211 LEU A C 1
ATOM 1650 O O . LEU A 1 211 ? 27.124 12.449 -20.745 1.00 88.94 211 LEU A O 1
ATOM 1654 N N . GLY A 1 212 ? 27.818 14.524 -20.257 1.00 86.44 212 GLY A N 1
ATOM 1655 C CA . GLY A 1 212 ? 27.704 14.369 -18.803 1.00 86.44 212 GLY A CA 1
ATOM 1656 C C . GLY A 1 212 ? 26.278 14.020 -18.358 1.00 86.44 212 GLY A C 1
ATOM 1657 O O . GLY A 1 212 ? 26.078 13.127 -17.534 1.00 86.44 212 GLY A O 1
ATOM 1658 N N . GLY A 1 213 ? 25.271 14.657 -18.963 1.00 86.12 213 GLY A N 1
ATOM 1659 C CA . GLY A 1 213 ? 23.864 14.309 -18.769 1.00 86.12 213 GLY A CA 1
ATOM 1660 C C . GLY A 1 213 ? 23.544 12.871 -19.187 1.00 86.12 213 GLY A C 1
ATOM 1661 O O . GLY A 1 213 ? 22.892 12.147 -18.434 1.00 86.12 213 GLY A O 1
ATOM 1662 N N . LEU A 1 214 ? 24.037 12.428 -20.347 1.00 85.88 214 LEU A N 1
ATOM 1663 C CA . LEU A 1 214 ? 23.834 11.068 -20.852 1.00 85.88 214 LEU A CA 1
ATOM 1664 C C . LEU A 1 214 ? 24.518 10.018 -19.968 1.00 85.88 214 LEU A C 1
ATOM 1666 O O . LEU A 1 214 ? 23.900 9.005 -19.651 1.00 85.88 214 LEU A O 1
ATOM 1670 N N . ILE A 1 215 ? 25.736 10.283 -19.495 1.00 84.81 215 ILE A N 1
ATOM 1671 C CA . ILE A 1 215 ? 26.441 9.441 -18.517 1.00 84.81 215 ILE A CA 1
ATOM 1672 C C . ILE A 1 215 ? 25.609 9.324 -17.241 1.00 84.81 215 ILE A C 1
ATOM 1674 O O . ILE A 1 215 ? 25.370 8.222 -16.750 1.00 84.81 215 ILE A O 1
ATOM 1678 N N . GLY A 1 216 ? 25.077 10.446 -16.750 1.00 81.31 216 GLY A N 1
ATOM 1679 C CA . GLY A 1 216 ? 24.165 10.462 -15.611 1.00 81.31 216 GLY A CA 1
ATOM 1680 C C . GLY A 1 216 ? 22.880 9.657 -15.839 1.00 81.31 216 GLY A C 1
ATOM 1681 O O . GLY A 1 216 ? 22.335 9.115 -14.882 1.00 81.31 216 GLY A O 1
ATOM 1682 N N . VAL A 1 217 ? 22.389 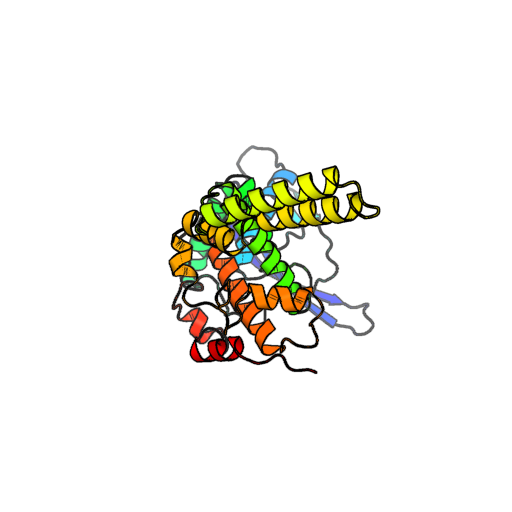9.548 -17.078 1.00 80.69 217 VAL A N 1
ATOM 1683 C CA . VAL A 1 217 ? 21.235 8.705 -17.437 1.00 80.69 217 VAL A CA 1
ATOM 1684 C C . VAL A 1 217 ? 21.615 7.225 -17.488 1.00 80.69 217 VAL A C 1
ATOM 1686 O O . VAL A 1 217 ? 20.891 6.407 -16.928 1.00 80.69 217 VAL A O 1
ATOM 1689 N N . VAL A 1 218 ? 22.744 6.882 -18.110 1.00 78.25 218 VAL A N 1
ATOM 1690 C CA . VAL A 1 218 ? 23.234 5.498 -18.242 1.00 78.25 218 VAL A CA 1
ATOM 1691 C C . VAL A 1 218 ? 23.633 4.912 -16.886 1.00 78.25 218 VAL A C 1
ATOM 1693 O O . VAL A 1 218 ? 23.416 3.730 -16.638 1.00 78.25 218 VAL A O 1
ATOM 1696 N N . ASN A 1 219 ? 24.160 5.740 -15.983 1.00 77.12 219 ASN A N 1
ATOM 1697 C CA . ASN A 1 219 ? 24.556 5.321 -14.641 1.00 77.12 219 ASN A CA 1
ATOM 1698 C C . ASN A 1 219 ? 23.367 5.159 -13.674 1.00 77.12 219 ASN A C 1
ATOM 1700 O O . ASN A 1 219 ? 23.529 4.660 -12.561 1.00 77.12 219 ASN A O 1
ATOM 1704 N N . ARG A 1 220 ? 22.155 5.593 -14.051 1.00 78.31 220 ARG A N 1
ATOM 1705 C CA . ARG A 1 220 ? 20.980 5.395 -13.194 1.00 78.31 220 ARG A CA 1
ATOM 1706 C C . ARG A 1 220 ? 20.561 3.926 -13.225 1.00 78.31 220 ARG A C 1
ATOM 1708 O O . ARG A 1 220 ? 20.388 3.375 -14.312 1.00 78.31 220 ARG A O 1
ATOM 1715 N N . PRO A 1 221 ? 20.304 3.307 -12.059 1.00 79.25 221 PRO A N 1
ATOM 1716 C CA . PRO A 1 221 ? 19.760 1.958 -12.020 1.00 79.25 221 PRO A CA 1
ATOM 1717 C C . PRO A 1 221 ? 18.434 1.916 -12.770 1.00 79.25 221 PRO A C 1
ATOM 1719 O O . PRO A 1 221 ? 17.578 2.799 -12.608 1.00 79.25 221 PRO A O 1
ATOM 1722 N N . SER A 1 222 ? 18.261 0.886 -13.597 1.00 83.81 222 SER A N 1
ATOM 1723 C CA . SER A 1 222 ? 17.019 0.738 -14.336 1.00 83.81 222 SER A CA 1
ATOM 1724 C C . SER A 1 222 ? 15.873 0.482 -13.355 1.00 83.81 222 SER A C 1
ATOM 1726 O O . SER A 1 222 ? 16.036 -0.138 -12.304 1.00 83.81 222 SER A O 1
ATOM 1728 N N . VAL A 1 223 ? 14.667 0.934 -13.697 1.00 85.81 223 VAL A N 1
ATOM 1729 C CA . VAL A 1 223 ? 13.477 0.644 -12.875 1.00 85.81 223 VAL A CA 1
ATOM 1730 C C . VAL A 1 223 ? 13.235 -0.866 -12.756 1.00 85.81 223 VAL A C 1
ATOM 1732 O O . VAL A 1 223 ? 12.687 -1.314 -11.754 1.00 85.81 223 VAL A O 1
ATOM 1735 N N . ARG A 1 224 ? 13.677 -1.654 -13.748 1.00 88.25 224 ARG A N 1
ATOM 1736 C CA . ARG A 1 224 ? 13.659 -3.118 -13.677 1.00 88.25 224 ARG A CA 1
ATOM 1737 C C . ARG A 1 224 ? 14.584 -3.621 -12.571 1.00 88.25 224 ARG A C 1
ATOM 1739 O O . ARG A 1 224 ? 14.111 -4.368 -11.729 1.00 88.25 224 ARG A O 1
ATOM 1746 N N . ASP A 1 225 ? 15.830 -3.148 -12.511 1.00 88.38 225 ASP A N 1
ATOM 1747 C CA . ASP A 1 225 ? 16.771 -3.528 -11.445 1.00 88.38 225 ASP A CA 1
ATOM 1748 C C . ASP A 1 225 ? 16.224 -3.158 -10.059 1.00 88.38 225 ASP A C 1
ATOM 1750 O O . ASP A 1 225 ? 16.274 -3.974 -9.141 1.00 88.38 225 ASP A O 1
ATOM 1754 N N . LYS A 1 226 ? 15.618 -1.970 -9.913 1.00 91.06 226 LYS A N 1
ATOM 1755 C CA . LYS A 1 226 ? 14.981 -1.565 -8.648 1.00 91.06 226 LYS A CA 1
ATOM 1756 C C . LYS A 1 226 ? 13.812 -2.470 -8.263 1.00 91.06 226 LYS A C 1
ATOM 1758 O O . LYS A 1 226 ? 13.669 -2.835 -7.099 1.00 91.06 226 LYS A O 1
ATOM 1763 N N . PHE A 1 227 ? 12.960 -2.829 -9.222 1.00 92.88 227 PHE A N 1
ATOM 1764 C CA . PHE A 1 227 ? 11.836 -3.725 -8.960 1.00 92.88 227 PHE A CA 1
ATOM 1765 C C . PHE A 1 227 ? 12.303 -5.147 -8.628 1.00 92.88 227 PHE A C 1
ATOM 1767 O O . PHE A 1 227 ? 11.735 -5.793 -7.753 1.00 92.88 227 PHE A O 1
ATOM 1774 N N . GLU A 1 228 ? 13.368 -5.628 -9.263 1.00 91.75 228 GLU A N 1
ATOM 1775 C CA . GLU A 1 228 ? 13.942 -6.928 -8.925 1.00 91.75 228 GLU A CA 1
ATOM 1776 C C . GLU A 1 228 ? 14.621 -6.918 -7.552 1.00 91.75 228 GLU A C 1
ATOM 1778 O O . GLU A 1 228 ? 14.439 -7.865 -6.792 1.00 91.75 228 GLU A O 1
ATOM 1783 N N . ALA A 1 229 ? 15.283 -5.824 -7.163 1.00 92.88 229 ALA A N 1
ATOM 1784 C CA . ALA A 1 229 ? 15.733 -5.635 -5.784 1.00 92.88 229 ALA A CA 1
ATOM 1785 C C . ALA A 1 229 ? 14.565 -5.685 -4.791 1.00 92.88 229 ALA A C 1
ATOM 1787 O O . ALA A 1 229 ? 14.657 -6.347 -3.760 1.00 92.88 229 ALA A O 1
ATOM 1788 N N . PHE A 1 230 ? 13.430 -5.062 -5.117 1.00 95.56 230 PHE A N 1
ATOM 1789 C CA . PHE A 1 230 ? 12.212 -5.183 -4.315 1.00 95.56 230 PHE A CA 1
ATOM 1790 C C . PHE A 1 230 ? 11.756 -6.640 -4.144 1.00 95.56 230 PHE A C 1
ATOM 1792 O O . PHE A 1 230 ? 11.476 -7.054 -3.019 1.00 95.56 230 PHE A O 1
ATOM 1799 N N . LEU A 1 231 ? 11.753 -7.440 -5.212 1.00 95.19 231 LEU A N 1
ATOM 1800 C CA . LEU A 1 231 ? 11.391 -8.859 -5.143 1.00 95.19 231 LEU A CA 1
ATOM 1801 C C . LEU A 1 231 ? 12.425 -9.723 -4.403 1.00 95.19 231 LEU A C 1
ATOM 1803 O O . LEU A 1 231 ? 12.044 -10.732 -3.815 1.00 95.19 231 LEU A O 1
ATOM 1807 N N . ARG A 1 232 ? 13.711 -9.352 -4.401 1.00 94.44 232 ARG A N 1
ATOM 1808 C CA . ARG A 1 232 ? 14.753 -10.045 -3.621 1.00 94.44 232 ARG A CA 1
ATOM 1809 C C . ARG A 1 232 ? 14.691 -9.704 -2.137 1.00 94.44 232 ARG A C 1
ATOM 1811 O O . ARG A 1 232 ? 14.794 -10.597 -1.302 1.00 94.44 232 ARG A O 1
ATOM 1818 N N . VAL A 1 233 ? 14.481 -8.430 -1.808 1.00 95.25 233 VAL A N 1
ATOM 1819 C CA . VAL A 1 233 ? 14.331 -7.960 -0.423 1.00 95.25 233 VAL A CA 1
ATOM 1820 C C . VAL A 1 233 ? 13.041 -8.491 0.202 1.00 95.25 233 VAL A C 1
ATOM 1822 O O . VAL A 1 233 ? 13.019 -8.778 1.398 1.00 95.25 233 VAL A O 1
ATOM 1825 N N . TYR A 1 234 ? 11.986 -8.656 -0.599 1.00 95.75 234 TYR A N 1
ATOM 1826 C CA . TYR A 1 234 ? 10.694 -9.180 -0.164 1.00 95.75 234 TYR A CA 1
ATOM 1827 C C . TYR A 1 234 ? 10.265 -10.399 -1.005 1.00 95.75 234 TYR A C 1
ATOM 1829 O O . TYR A 1 234 ? 9.344 -10.289 -1.820 1.00 95.75 234 TYR A O 1
ATOM 1837 N N . PRO A 1 235 ? 10.869 -11.589 -0.801 1.00 95.12 235 PRO A N 1
ATOM 1838 C CA . PRO A 1 235 ? 10.659 -12.762 -1.657 1.00 95.12 235 PRO A CA 1
ATOM 1839 C C . PRO A 1 235 ? 9.205 -13.211 -1.803 1.00 95.12 235 PRO A C 1
ATOM 1841 O O . PRO A 1 235 ? 8.818 -13.666 -2.880 1.00 95.12 235 PRO A O 1
ATOM 1844 N N . ALA A 1 236 ? 8.382 -13.035 -0.764 1.00 95.44 236 ALA A N 1
ATOM 1845 C CA . ALA A 1 236 ? 6.955 -13.361 -0.797 1.00 95.44 236 ALA A CA 1
ATOM 1846 C C . ALA A 1 236 ? 6.204 -12.619 -1.920 1.00 95.44 236 ALA A C 1
ATOM 1848 O O . ALA A 1 236 ? 5.251 -13.146 -2.498 1.00 95.44 236 ALA A O 1
ATOM 1849 N N . MET A 1 237 ? 6.686 -11.431 -2.305 1.00 96.00 237 MET A N 1
ATOM 1850 C CA . MET A 1 237 ? 6.107 -10.655 -3.397 1.00 96.00 237 MET A CA 1
ATOM 1851 C C . MET A 1 237 ? 6.214 -11.349 -4.753 1.00 96.00 237 MET A C 1
ATOM 1853 O O . MET A 1 237 ? 5.352 -11.108 -5.594 1.00 96.00 237 MET A O 1
ATOM 1857 N N . ASN A 1 238 ? 7.174 -12.262 -4.960 1.00 93.56 238 ASN A N 1
ATOM 1858 C CA . ASN A 1 238 ? 7.247 -13.050 -6.197 1.00 93.56 238 ASN A CA 1
ATOM 1859 C C . ASN A 1 238 ? 5.993 -13.895 -6.415 1.00 93.56 238 ASN A C 1
ATOM 1861 O O . ASN A 1 238 ? 5.606 -14.110 -7.555 1.00 93.56 238 ASN A O 1
ATOM 1865 N N . HIS A 1 239 ? 5.353 -14.355 -5.339 1.00 93.69 239 HIS A N 1
ATOM 1866 C CA . HIS A 1 239 ? 4.097 -15.093 -5.410 1.00 93.69 239 HIS A CA 1
ATOM 1867 C C . HIS A 1 239 ? 2.893 -14.142 -5.367 1.00 93.69 239 HIS A C 1
ATOM 1869 O O . HIS A 1 239 ? 1.983 -14.242 -6.193 1.00 93.69 239 HIS A O 1
ATOM 1875 N N . TYR A 1 240 ? 2.928 -13.163 -4.458 1.00 94.81 240 TYR A N 1
ATOM 1876 C CA . TYR A 1 240 ? 1.815 -12.254 -4.174 1.00 94.81 240 TYR A CA 1
ATOM 1877 C C . TYR A 1 240 ? 1.513 -11.207 -5.254 1.00 94.81 240 TYR A C 1
ATOM 1879 O O . TYR A 1 240 ? 0.603 -10.406 -5.066 1.00 94.81 240 TYR A O 1
ATOM 1887 N N . CYS A 1 241 ? 2.235 -11.166 -6.374 1.00 93.06 241 CYS A N 1
ATOM 1888 C CA . CYS A 1 241 ? 1.882 -10.303 -7.509 1.00 93.06 241 CYS A CA 1
ATOM 1889 C C . CYS A 1 241 ? 1.473 -11.069 -8.779 1.00 93.06 241 CYS A C 1
ATOM 1891 O O . CYS A 1 241 ? 1.115 -10.441 -9.771 1.00 93.06 241 CYS A O 1
ATOM 1893 N N . THR A 1 242 ? 1.512 -12.405 -8.772 1.00 91.94 242 THR A N 1
ATOM 1894 C CA . THR A 1 242 ? 1.372 -13.227 -9.994 1.00 91.94 242 THR A CA 1
ATOM 1895 C C . THR A 1 242 ? -0.030 -13.226 -10.602 1.00 91.94 242 THR A C 1
ATOM 1897 O O . THR A 1 242 ? -0.193 -13.377 -11.813 1.00 91.94 242 THR A O 1
ATOM 1900 N N . ASP A 1 243 ? -1.048 -13.072 -9.770 1.00 92.38 243 ASP A N 1
ATOM 1901 C CA . ASP A 1 243 ? -2.470 -13.017 -10.110 1.00 92.38 243 ASP A CA 1
ATOM 1902 C C . ASP A 1 243 ? -2.957 -11.600 -10.450 1.00 92.38 243 ASP A C 1
ATOM 1904 O O . ASP A 1 243 ? -4.071 -11.446 -10.944 1.00 92.38 243 ASP A O 1
ATOM 1908 N N . LEU A 1 244 ? -2.126 -10.579 -10.225 1.00 93.50 244 LEU A N 1
ATOM 1909 C CA . LEU A 1 244 ? -2.467 -9.180 -10.464 1.00 93.50 244 LEU A CA 1
ATOM 1910 C C . LEU A 1 244 ? -1.912 -8.664 -11.796 1.00 93.50 244 LEU A C 1
ATOM 1912 O O . LEU A 1 244 ? -1.079 -9.291 -12.457 1.00 93.50 244 LEU A O 1
ATOM 1916 N N . TRP A 1 245 ? -2.352 -7.463 -12.172 1.00 94.00 245 TRP A N 1
ATOM 1917 C CA . TRP A 1 245 ? -1.756 -6.705 -13.262 1.00 94.00 245 TRP A CA 1
ATOM 1918 C C . TRP A 1 245 ? -0.255 -6.472 -12.981 1.00 94.00 245 TRP A C 1
ATOM 1920 O O . TRP A 1 245 ? 0.086 -5.891 -11.946 1.00 94.00 245 TRP A O 1
ATOM 1930 N N . PRO A 1 246 ? 0.664 -6.865 -13.884 1.00 94.69 246 PRO A N 1
ATOM 1931 C CA . PRO A 1 246 ? 2.099 -6.741 -13.663 1.00 94.69 246 PRO A CA 1
ATOM 1932 C C . PRO A 1 246 ? 2.542 -5.295 -13.437 1.00 94.69 246 PRO A C 1
ATOM 1934 O O . PRO A 1 246 ? 2.131 -4.381 -14.155 1.00 94.69 246 PRO A O 1
ATOM 1937 N N . VAL A 1 247 ? 3.450 -5.087 -12.481 1.00 95.00 247 VAL A N 1
ATOM 1938 C CA . VAL A 1 247 ? 4.026 -3.758 -12.214 1.00 95.00 247 VAL A CA 1
ATOM 1939 C C . VAL A 1 247 ? 4.780 -3.234 -13.437 1.00 95.00 247 VAL A C 1
ATOM 1941 O O . VAL A 1 247 ? 4.620 -2.072 -13.807 1.00 95.00 247 VAL A O 1
ATOM 1944 N N . LEU A 1 248 ? 5.561 -4.104 -14.081 1.00 93.12 248 LEU A N 1
ATOM 1945 C CA . LEU A 1 248 ? 6.313 -3.808 -15.297 1.00 93.12 248 LEU A CA 1
ATOM 1946 C C . LEU A 1 248 ? 5.681 -4.508 -16.498 1.00 93.12 248 LEU A C 1
ATOM 1948 O O . LEU A 1 248 ? 5.353 -5.694 -16.432 1.00 93.12 248 LEU A O 1
ATOM 1952 N N . GLY A 1 249 ? 5.539 -3.776 -17.597 1.00 88.69 249 GLY A N 1
ATOM 1953 C CA . GLY A 1 249 ? 5.062 -4.315 -18.857 1.00 88.69 249 GLY A CA 1
ATOM 1954 C C . GLY A 1 249 ? 6.114 -5.108 -19.631 1.00 88.69 249 GLY A C 1
ATOM 1955 O O . GLY A 1 249 ? 7.260 -5.308 -19.223 1.00 88.69 249 GLY A O 1
ATOM 1956 N N . SER A 1 250 ? 5.697 -5.536 -20.815 1.00 86.06 250 SER A N 1
ATOM 1957 C CA . SER A 1 250 ? 6.538 -6.106 -21.865 1.00 86.06 250 SER A CA 1
ATOM 1958 C C . SER A 1 250 ? 6.321 -5.330 -23.165 1.00 86.06 250 SER A C 1
ATOM 1960 O O . SER A 1 250 ? 5.385 -4.539 -23.266 1.00 86.06 250 SER A O 1
ATOM 1962 N N . ASN A 1 251 ? 7.119 -5.608 -24.198 1.00 75.00 251 ASN A N 1
ATOM 1963 C CA . ASN A 1 251 ? 7.053 -4.907 -25.490 1.00 75.00 251 ASN A CA 1
ATOM 1964 C C . ASN A 1 251 ? 5.651 -4.881 -26.139 1.00 75.00 251 ASN A C 1
ATOM 1966 O O . ASN A 1 251 ? 5.407 -4.050 -27.004 1.00 75.00 251 ASN A O 1
ATOM 1970 N N . LYS A 1 252 ? 4.740 -5.790 -25.757 1.00 80.00 252 LYS A N 1
ATOM 1971 C CA . LYS A 1 252 ? 3.381 -5.904 -26.325 1.00 80.00 252 LYS A CA 1
ATOM 1972 C C . LYS A 1 252 ? 2.245 -5.706 -25.313 1.00 80.00 252 LYS A C 1
ATOM 1974 O O . LYS A 1 252 ? 1.075 -5.739 -25.696 1.00 80.00 252 LYS A O 1
ATOM 1979 N N . LYS A 1 253 ? 2.563 -5.574 -24.022 1.00 88.69 253 LYS A N 1
ATOM 1980 C CA . LYS A 1 253 ? 1.575 -5.509 -22.935 1.00 88.69 253 LYS A CA 1
ATOM 1981 C C . LYS A 1 253 ? 2.009 -4.476 -21.912 1.00 88.69 253 LYS A C 1
ATOM 1983 O O . LYS A 1 253 ? 3.083 -4.620 -21.331 1.00 88.69 253 LYS A O 1
ATOM 1988 N N . ARG A 1 254 ? 1.177 -3.466 -21.670 1.00 89.94 254 ARG A N 1
ATOM 1989 C CA . ARG A 1 254 ? 1.461 -2.432 -20.668 1.00 89.94 254 ARG A CA 1
ATOM 1990 C C . ARG A 1 254 ? 1.340 -3.002 -19.249 1.00 89.94 254 ARG A C 1
ATOM 1992 O O . ARG A 1 254 ? 0.383 -3.712 -18.941 1.00 89.94 254 ARG A O 1
ATOM 1999 N N . GLY A 1 255 ? 2.286 -2.675 -18.380 1.00 93.25 255 GLY A N 1
ATOM 2000 C CA . GLY A 1 255 ? 2.174 -2.860 -16.938 1.00 93.25 255 GLY A CA 1
ATOM 2001 C C . GLY A 1 255 ? 1.617 -1.608 -16.263 1.00 93.25 255 GLY A C 1
ATOM 2002 O O . GLY A 1 255 ? 1.269 -0.617 -16.915 1.00 93.25 255 GLY A O 1
ATOM 2003 N N . LEU A 1 256 ? 1.550 -1.643 -14.934 1.00 94.25 256 LEU A N 1
ATOM 2004 C CA . LEU A 1 256 ? 1.119 -0.500 -14.124 1.00 94.25 256 LEU A CA 1
ATOM 2005 C C . LEU A 1 256 ? 2.061 0.704 -14.301 1.00 94.25 256 LEU A C 1
ATOM 2007 O O . LEU A 1 256 ? 1.608 1.848 -14.324 1.00 94.25 256 LEU A O 1
ATOM 2011 N N . ARG A 1 257 ? 3.365 0.462 -14.488 1.00 92.69 257 ARG A N 1
ATOM 2012 C CA . ARG A 1 257 ? 4.355 1.514 -14.750 1.00 92.69 257 ARG A CA 1
ATOM 2013 C C . ARG A 1 257 ? 4.078 2.245 -16.058 1.00 92.69 257 ARG A C 1
ATOM 2015 O O . ARG A 1 257 ? 4.140 3.472 -16.095 1.00 92.69 257 ARG A O 1
ATOM 2022 N N . GLU A 1 258 ? 3.801 1.513 -17.129 1.00 90.38 258 GLU A N 1
ATOM 2023 C CA . GLU A 1 258 ? 3.513 2.103 -18.435 1.00 90.38 258 GLU A CA 1
ATOM 2024 C C . GLU A 1 258 ? 2.214 2.919 -18.377 1.00 90.38 258 GLU A C 1
ATOM 2026 O O . GLU A 1 258 ? 2.178 4.037 -18.891 1.00 90.38 258 GLU A O 1
ATOM 2031 N N . ALA A 1 259 ? 1.194 2.437 -17.652 1.00 88.31 259 ALA A N 1
ATOM 2032 C CA . ALA A 1 259 ? -0.014 3.215 -17.370 1.00 88.31 259 ALA A CA 1
ATOM 2033 C C . ALA A 1 259 ? 0.301 4.509 -16.591 1.00 88.31 259 ALA A C 1
ATOM 2035 O O . ALA A 1 259 ? -0.155 5.587 -16.969 1.00 88.31 259 ALA A O 1
ATOM 2036 N N . ARG A 1 260 ? 1.147 4.441 -15.552 1.00 89.94 260 ARG A N 1
ATOM 2037 C CA . ARG A 1 260 ? 1.605 5.621 -14.792 1.00 89.94 260 ARG A CA 1
ATOM 2038 C C . ARG A 1 260 ? 2.332 6.622 -15.680 1.00 89.94 260 ARG A C 1
ATOM 2040 O O . ARG A 1 260 ? 2.096 7.822 -15.564 1.00 89.94 260 ARG A O 1
ATOM 2047 N N . HIS A 1 261 ? 3.225 6.146 -16.542 1.00 87.88 261 HIS A N 1
ATOM 2048 C CA . HIS A 1 261 ? 3.993 6.999 -17.444 1.00 87.88 261 HIS A CA 1
ATOM 2049 C C . HIS A 1 261 ? 3.070 7.743 -18.421 1.00 87.88 261 HIS A C 1
ATOM 2051 O O . HIS A 1 261 ? 3.158 8.966 -18.518 1.00 87.88 261 HIS A O 1
ATOM 2057 N N . ALA A 1 262 ? 2.117 7.038 -19.040 1.00 84.25 262 ALA A N 1
ATOM 2058 C CA . ALA A 1 262 ? 1.121 7.642 -19.927 1.00 84.25 262 ALA A CA 1
ATOM 2059 C C . ALA A 1 262 ? 0.248 8.693 -19.210 1.00 84.25 262 ALA A C 1
ATOM 2061 O O . ALA A 1 262 ? 0.001 9.777 -19.736 1.00 84.25 262 ALA A O 1
ATOM 2062 N N . LEU A 1 263 ? -0.179 8.421 -17.971 1.00 83.88 263 LEU A N 1
ATOM 2063 C CA . LEU A 1 263 ? -0.985 9.366 -17.191 1.00 83.88 263 LEU A CA 1
ATOM 2064 C C . LEU A 1 263 ? -0.204 10.622 -16.767 1.00 83.88 263 LEU A C 1
ATOM 2066 O O . LEU A 1 263 ? -0.784 11.713 -16.738 1.00 83.88 263 LEU A O 1
ATOM 2070 N N . ALA A 1 264 ? 1.082 10.479 -16.433 1.00 83.06 264 ALA A N 1
ATOM 2071 C CA . ALA A 1 264 ? 1.927 11.568 -15.943 1.00 83.06 264 ALA A CA 1
ATOM 2072 C C . ALA A 1 264 ? 2.337 12.560 -17.044 1.00 83.06 264 ALA A C 1
ATOM 2074 O O . ALA A 1 264 ? 2.383 13.760 -16.792 1.00 83.06 264 ALA A O 1
ATOM 2075 N N . HIS A 1 265 ? 2.604 12.085 -18.263 1.00 77.25 265 HIS A N 1
ATOM 2076 C CA . HIS A 1 265 ? 3.112 12.925 -19.358 1.00 77.25 265 HIS A CA 1
ATOM 2077 C C . HIS A 1 265 ? 2.020 13.565 -20.222 1.00 77.25 265 HIS A C 1
ATOM 2079 O O . HIS A 1 265 ? 2.274 13.965 -21.354 1.00 77.25 265 HIS A O 1
ATOM 2085 N N . GLY A 1 266 ? 0.798 13.693 -19.695 1.00 59.44 266 GLY A N 1
ATOM 2086 C CA . GLY A 1 266 ? -0.271 14.411 -20.391 1.00 59.44 266 GLY A CA 1
ATOM 2087 C C . GLY A 1 266 ? -0.789 13.698 -21.640 1.00 59.44 266 GLY A C 1
ATOM 2088 O O . GLY A 1 266 ? -1.622 14.254 -22.347 1.00 59.44 266 GLY A O 1
ATOM 2089 N N . SER A 1 267 ? -0.424 12.431 -21.851 1.00 53.91 267 SER A N 1
ATOM 2090 C CA . SER A 1 267 ? -1.074 11.531 -22.810 1.00 53.91 267 SER A CA 1
ATOM 2091 C C . SER A 1 267 ? -2.510 11.190 -22.373 1.00 53.91 267 SER A C 1
ATOM 2093 O O . SER A 1 267 ? -3.057 10.164 -22.744 1.00 53.91 267 SER A O 1
ATOM 2095 N N . SER A 1 268 ? -3.154 12.006 -21.534 1.00 47.41 268 SER A N 1
ATOM 2096 C CA . SER A 1 268 ? -4.488 11.767 -20.974 1.00 47.41 268 SER A CA 1
ATOM 2097 C C . SER A 1 268 ? -5.610 11.722 -22.012 1.00 47.41 268 SER A C 1
ATOM 2099 O O . SER A 1 268 ? -6.729 11.382 -21.650 1.00 47.41 268 SER A O 1
ATOM 2101 N N . SER A 1 269 ? -5.316 11.997 -23.280 1.00 49.25 269 SER A N 1
ATOM 2102 C CA . SER A 1 269 ? -6.169 11.693 -24.429 1.00 49.25 269 SER A CA 1
ATOM 2103 C C . SER A 1 269 ? -6.062 10.238 -24.920 1.00 49.25 269 SER A C 1
ATOM 2105 O O . SER A 1 269 ? -6.606 9.944 -25.971 1.00 49.25 269 SER A O 1
ATOM 2107 N N . PHE A 1 270 ? -5.376 9.330 -24.211 1.00 56.75 270 PHE A N 1
ATOM 2108 C CA . PHE A 1 270 ? -4.993 8.032 -24.783 1.00 56.75 270 PHE A CA 1
ATOM 2109 C C . PHE A 1 270 ? -5.283 6.803 -23.903 1.00 56.75 270 PHE A C 1
ATOM 2111 O O . PHE A 1 270 ? -5.588 5.747 -24.445 1.00 56.75 270 PHE A O 1
ATOM 2118 N N . VAL A 1 271 ? -5.290 6.889 -22.567 1.00 63.88 271 VAL A N 1
ATOM 2119 C CA . VAL A 1 271 ? -5.603 5.711 -21.728 1.00 63.88 271 VAL A CA 1
ATOM 2120 C C . VAL A 1 271 ? -7.092 5.664 -21.396 1.00 63.88 271 VAL A C 1
ATOM 2122 O O . VAL A 1 271 ? -7.597 6.495 -20.646 1.00 63.88 271 VAL A O 1
ATOM 2125 N N . SER A 1 272 ? -7.780 4.661 -21.938 1.00 72.81 272 SER A N 1
ATOM 2126 C CA . SER A 1 272 ? -9.208 4.433 -21.703 1.00 72.81 272 SER A CA 1
ATOM 2127 C C . SER A 1 272 ? -9.539 4.313 -20.200 1.00 72.81 272 SER A C 1
ATOM 2129 O O . SER A 1 272 ? -8.779 3.720 -19.431 1.00 72.81 272 SER A O 1
ATOM 2131 N N . LEU A 1 273 ? -10.673 4.884 -19.769 1.00 76.00 273 LEU A N 1
ATOM 2132 C CA . LEU A 1 273 ? -11.072 4.963 -18.351 1.00 76.00 273 LEU A CA 1
ATOM 2133 C C . LEU A 1 273 ? -11.186 3.587 -17.678 1.00 76.00 273 LEU A C 1
ATOM 2135 O O . LEU A 1 273 ? -10.826 3.447 -16.511 1.00 76.00 273 LEU A O 1
ATOM 2139 N N . ASP A 1 274 ? -11.635 2.574 -18.421 1.00 78.62 274 ASP A N 1
ATOM 2140 C CA . ASP A 1 274 ? -11.673 1.175 -17.979 1.00 78.62 274 ASP A CA 1
ATOM 2141 C C . ASP A 1 274 ? -10.270 0.640 -17.643 1.00 78.62 274 ASP A C 1
ATOM 2143 O O . ASP A 1 274 ? -10.084 0.038 -16.590 1.00 78.62 274 ASP A O 1
ATOM 2147 N N . VAL A 1 275 ? -9.254 0.928 -18.46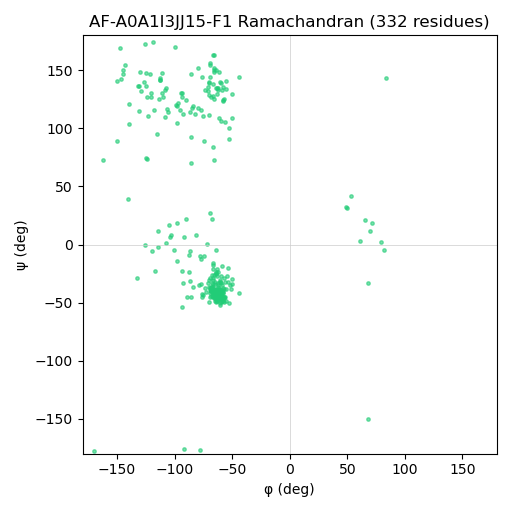3 1.00 83.44 275 VAL A N 1
ATOM 2148 C CA . VAL A 1 275 ? -7.860 0.536 -18.207 1.00 83.44 275 VAL A CA 1
ATOM 2149 C C . VAL A 1 275 ? -7.364 1.157 -16.904 1.00 83.44 275 VAL A C 1
ATOM 2151 O O . VAL A 1 275 ? -6.778 0.456 -16.081 1.00 83.44 275 VAL A O 1
ATOM 2154 N N . VAL A 1 276 ? -7.612 2.454 -16.691 1.00 84.50 276 VAL A N 1
ATOM 2155 C CA . VAL A 1 276 ? -7.160 3.150 -15.475 1.00 84.50 276 VAL A CA 1
ATOM 2156 C C . VAL A 1 276 ? -7.887 2.627 -14.240 1.00 84.50 276 VAL A C 1
ATOM 2158 O O . VAL A 1 276 ? -7.232 2.352 -13.241 1.00 84.50 276 VAL A O 1
ATOM 2161 N N . ALA A 1 277 ? -9.209 2.452 -14.299 1.00 83.25 277 ALA A N 1
ATOM 2162 C CA . ALA A 1 277 ? -9.998 1.966 -13.167 1.00 83.25 277 ALA A CA 1
ATOM 2163 C C . ALA A 1 277 ? -9.550 0.568 -12.710 1.00 83.25 277 ALA A C 1
ATOM 2165 O O . ALA A 1 277 ? -9.411 0.301 -11.516 1.00 83.25 277 ALA A O 1
ATOM 2166 N N . VAL A 1 278 ? -9.261 -0.309 -13.668 1.00 86.56 278 VAL A N 1
ATOM 2167 C CA . VAL A 1 278 ? -8.866 -1.695 -13.405 1.00 86.56 278 VAL A CA 1
ATOM 2168 C C . VAL A 1 278 ? -7.426 -1.746 -12.913 1.00 86.56 278 VAL A C 1
ATOM 2170 O O . VAL A 1 278 ? -7.140 -2.400 -11.912 1.00 86.56 278 VAL A O 1
ATOM 2173 N N . ALA A 1 279 ? -6.522 -0.989 -13.538 1.00 90.38 279 ALA A N 1
ATOM 2174 C CA . ALA A 1 279 ? -5.155 -0.834 -13.053 1.00 90.38 279 ALA A CA 1
ATOM 2175 C C . ALA A 1 279 ? -5.117 -0.240 -11.632 1.00 90.38 279 ALA A C 1
ATOM 2177 O O . ALA A 1 279 ? -4.331 -0.692 -10.802 1.00 90.38 279 ALA A O 1
ATOM 2178 N N . GLU A 1 280 ? -5.985 0.729 -11.320 1.00 89.75 280 GLU A N 1
ATOM 2179 C CA . GLU A 1 280 ? -6.143 1.310 -9.981 1.00 89.75 280 GLU A CA 1
ATOM 2180 C C . GLU A 1 280 ? -6.615 0.272 -8.957 1.00 89.75 280 GLU A C 1
ATOM 2182 O O . GLU A 1 280 ? -6.106 0.230 -7.832 1.00 89.75 280 GLU A O 1
ATOM 2187 N N . TRP A 1 281 ? -7.568 -0.578 -9.342 1.00 88.75 281 TRP A N 1
ATOM 2188 C CA . TRP A 1 281 ? -8.041 -1.673 -8.504 1.00 88.75 281 TRP A CA 1
ATOM 2189 C C . TRP A 1 281 ? -6.908 -2.652 -8.177 1.00 88.75 281 TRP A C 1
ATOM 2191 O O . TRP A 1 281 ? -6.623 -2.886 -7.001 1.00 88.75 281 TRP A O 1
ATOM 2201 N N . HIS A 1 282 ? -6.200 -3.140 -9.201 1.00 92.06 282 HIS A N 1
ATOM 2202 C CA . HIS A 1 282 ? -5.070 -4.068 -9.054 1.00 92.06 282 HIS A CA 1
ATOM 2203 C C . HIS A 1 282 ? -3.935 -3.471 -8.224 1.00 92.06 282 HIS A C 1
ATOM 2205 O O . HIS A 1 282 ? -3.391 -4.136 -7.343 1.00 92.06 282 HIS A O 1
ATOM 2211 N N . LEU A 1 283 ? -3.605 -2.200 -8.464 1.00 94.44 283 LEU A N 1
ATOM 2212 C CA . LEU A 1 283 ? -2.576 -1.491 -7.715 1.00 94.44 283 LEU A CA 1
ATOM 2213 C C . LEU A 1 283 ? -2.925 -1.396 -6.229 1.00 94.44 283 LEU A C 1
ATOM 2215 O O . LEU A 1 283 ? -2.047 -1.593 -5.399 1.00 94.44 283 LEU A O 1
ATOM 2219 N N . ALA A 1 284 ? -4.182 -1.153 -5.860 1.00 91.81 284 ALA A N 1
ATOM 2220 C CA . ALA A 1 284 ? -4.536 -1.122 -4.445 1.00 91.81 284 ALA A CA 1
ATOM 2221 C C . ALA A 1 284 ? -4.452 -2.482 -3.764 1.00 91.81 284 ALA A C 1
ATOM 2223 O O . ALA A 1 284 ? -3.960 -2.529 -2.643 1.00 91.81 284 ALA A O 1
ATOM 2224 N N . ILE A 1 285 ? -4.880 -3.567 -4.420 1.00 92.56 285 ILE A N 1
ATOM 2225 C CA . ILE A 1 285 ? -4.694 -4.916 -3.863 1.00 92.56 285 ILE A CA 1
ATOM 2226 C C . ILE A 1 285 ? -3.201 -5.206 -3.693 1.00 92.56 285 ILE A C 1
ATOM 2228 O O . ILE A 1 285 ? -2.784 -5.732 -2.663 1.00 92.56 285 ILE A O 1
ATOM 2232 N N . LEU A 1 286 ? -2.374 -4.797 -4.659 1.00 95.88 286 LEU A N 1
ATOM 2233 C CA . LEU A 1 286 ? -0.924 -4.885 -4.537 1.00 95.88 286 LEU A CA 1
ATOM 2234 C C . LEU A 1 286 ? -0.412 -4.096 -3.322 1.00 95.88 286 LEU A C 1
ATOM 2236 O O . LEU A 1 286 ? 0.352 -4.649 -2.539 1.00 95.88 286 LEU A O 1
ATOM 2240 N N . LEU A 1 287 ? -0.833 -2.841 -3.130 1.00 96.31 287 LEU A N 1
ATOM 2241 C CA . LEU A 1 287 ? -0.414 -2.036 -1.975 1.00 96.31 287 LEU A CA 1
ATOM 2242 C C . LEU A 1 287 ? -0.873 -2.649 -0.648 1.00 96.31 287 LEU A C 1
ATOM 2244 O O . LEU A 1 287 ? -0.084 -2.697 0.291 1.00 96.31 287 LEU A O 1
ATOM 2248 N N . GLU A 1 288 ? -2.110 -3.149 -0.578 1.00 95.12 288 GLU A N 1
ATOM 2249 C CA . GLU A 1 288 ? -2.632 -3.878 0.583 1.00 95.12 288 GLU A CA 1
ATOM 2250 C C . GLU A 1 288 ? -1.710 -5.062 0.907 1.00 95.12 288 GLU A C 1
ATOM 2252 O O . GLU A 1 288 ? -1.236 -5.174 2.032 1.00 95.12 288 GLU A O 1
ATOM 2257 N N . ARG A 1 289 ? -1.335 -5.882 -0.082 1.00 96.44 289 ARG A N 1
ATOM 2258 C CA . ARG A 1 289 ? -0.390 -6.999 0.114 1.00 96.44 289 ARG A CA 1
ATOM 2259 C C . ARG A 1 289 ? 0.998 -6.536 0.556 1.00 96.44 289 ARG A C 1
ATOM 2261 O O . ARG A 1 289 ? 1.590 -7.149 1.441 1.00 96.44 289 ARG A O 1
ATOM 2268 N N . VAL A 1 290 ? 1.509 -5.451 -0.029 1.00 97.75 290 VAL A N 1
ATOM 2269 C CA . VAL A 1 290 ? 2.811 -4.875 0.339 1.00 97.75 290 VAL A CA 1
ATOM 2270 C C . VAL A 1 290 ? 2.821 -4.436 1.801 1.00 97.75 290 VAL A C 1
ATOM 2272 O O . VAL A 1 290 ? 3.814 -4.678 2.478 1.00 97.75 290 VAL A O 1
ATOM 2275 N N . ILE A 1 291 ? 1.733 -3.854 2.317 1.00 97.19 291 ILE A N 1
ATOM 2276 C CA . ILE A 1 291 ? 1.629 -3.475 3.736 1.00 97.19 291 ILE A CA 1
ATOM 2277 C C . ILE A 1 291 ? 1.845 -4.694 4.639 1.00 97.19 291 ILE A C 1
ATOM 2279 O O . ILE A 1 291 ? 2.681 -4.638 5.537 1.00 97.19 291 ILE A O 1
ATOM 2283 N N . PHE A 1 292 ? 1.157 -5.808 4.378 1.00 97.12 292 PHE A N 1
ATOM 2284 C CA . PHE A 1 292 ? 1.319 -7.030 5.174 1.00 97.12 292 PHE A CA 1
ATOM 2285 C C . PHE A 1 292 ? 2.733 -7.611 5.062 1.00 97.12 292 PHE A C 1
ATOM 2287 O O . PHE A 1 292 ? 3.302 -8.017 6.070 1.00 97.12 292 PHE A O 1
ATOM 2294 N N . VAL A 1 293 ? 3.342 -7.585 3.873 1.00 97.31 293 VAL A N 1
ATOM 2295 C CA . VAL A 1 293 ? 4.725 -8.052 3.686 1.00 97.31 293 VAL A CA 1
ATOM 2296 C C . VAL A 1 293 ? 5.741 -7.172 4.417 1.00 97.31 293 VAL A C 1
ATOM 2298 O O . VAL A 1 293 ? 6.672 -7.694 5.023 1.00 97.31 293 VAL A O 1
ATOM 2301 N N . LEU A 1 294 ? 5.565 -5.847 4.414 1.00 97.06 294 LEU A N 1
ATOM 2302 C CA . LEU A 1 294 ? 6.421 -4.928 5.177 1.00 97.06 294 LEU A CA 1
ATOM 2303 C C . LEU A 1 294 ? 6.324 -5.150 6.691 1.00 97.06 294 LEU A C 1
ATOM 2305 O O . LEU A 1 294 ? 7.276 -4.860 7.409 1.00 97.06 294 LEU A O 1
ATOM 2309 N N . LEU A 1 295 ? 5.184 -5.654 7.158 1.00 96.69 295 LEU A N 1
ATOM 2310 C CA . LEU A 1 295 ? 4.913 -5.964 8.559 1.00 96.69 295 LEU A CA 1
ATOM 2311 C C . LEU A 1 295 ? 5.250 -7.413 8.937 1.00 96.69 295 LEU A C 1
ATOM 2313 O O . LEU A 1 295 ? 4.955 -7.817 10.059 1.00 96.69 295 LEU A O 1
ATOM 2317 N N . ASP A 1 296 ? 5.853 -8.178 8.020 1.00 96.00 296 ASP A N 1
ATOM 2318 C CA . ASP A 1 296 ? 6.161 -9.604 8.185 1.00 96.00 296 ASP A CA 1
ATOM 2319 C C . ASP A 1 296 ? 4.930 -10.439 8.591 1.00 96.00 296 ASP A C 1
ATOM 2321 O O . ASP A 1 296 ? 4.953 -11.295 9.475 1.00 96.00 296 ASP A O 1
ATOM 2325 N N . MET A 1 297 ? 3.794 -10.139 7.956 1.00 95.19 297 MET A N 1
ATOM 2326 C CA . MET A 1 297 ? 2.517 -10.790 8.215 1.00 95.19 297 MET A CA 1
ATOM 2327 C C . MET A 1 297 ? 2.073 -11.668 7.049 1.00 95.19 297 MET A C 1
ATOM 2329 O O . MET A 1 297 ? 2.270 -11.359 5.873 1.00 95.19 297 MET A O 1
ATOM 2333 N N . ILE A 1 298 ? 1.380 -12.752 7.397 1.00 92.50 298 ILE A N 1
ATOM 2334 C CA . ILE A 1 298 ? 0.656 -13.580 6.433 1.00 92.50 298 ILE A CA 1
ATOM 2335 C C . ILE A 1 298 ? -0.499 -12.755 5.857 1.00 92.50 298 ILE A C 1
ATOM 2337 O O . ILE A 1 298 ? -1.184 -12.038 6.593 1.00 92.50 298 ILE A O 1
ATOM 2341 N N . LEU A 1 299 ? -0.713 -12.863 4.544 1.00 93.75 299 LEU A N 1
ATOM 2342 C CA . LEU A 1 299 ? -1.837 -12.203 3.894 1.00 93.75 299 LEU A CA 1
ATOM 2343 C C . LEU A 1 299 ? -3.161 -12.774 4.411 1.00 93.75 299 LEU A C 1
ATOM 2345 O O . LEU A 1 299 ? -3.319 -13.993 4.459 1.00 93.75 299 LEU A O 1
ATOM 2349 N N . PRO A 1 300 ? -4.144 -11.927 4.742 1.00 92.25 300 PRO A N 1
ATOM 2350 C CA . PRO A 1 300 ? -5.477 -12.408 5.028 1.00 92.25 300 PRO A CA 1
ATOM 2351 C C . PRO A 1 300 ? -6.135 -12.929 3.748 1.00 92.25 300 PRO A C 1
ATOM 2353 O O . PRO A 1 300 ? -5.833 -12.504 2.626 1.00 92.25 300 PRO A O 1
ATOM 2356 N N . ASP A 1 301 ? -7.078 -13.848 3.924 1.00 87.25 301 ASP A N 1
ATOM 2357 C CA . ASP A 1 301 ? -7.807 -14.491 2.832 1.00 87.25 301 ASP A CA 1
ATOM 2358 C C . ASP A 1 301 ? -8.425 -13.496 1.849 1.00 87.25 301 ASP A C 1
ATOM 2360 O O . ASP A 1 301 ? -8.466 -13.777 0.657 1.00 87.25 301 ASP A O 1
ATOM 2364 N N . GLY A 1 302 ? -8.897 -12.332 2.310 1.00 86.94 302 GLY A N 1
ATOM 2365 C CA . GLY A 1 302 ? -9.567 -11.339 1.463 1.00 86.94 302 GLY A CA 1
ATOM 2366 C C . GLY A 1 302 ? -8.667 -10.682 0.423 1.00 86.94 302 GLY A C 1
ATOM 2367 O O . GLY A 1 302 ? -9.175 -10.139 -0.554 1.00 86.94 302 GLY A O 1
ATOM 2368 N N . ILE A 1 303 ? -7.346 -10.771 0.589 1.00 90.50 303 ILE A N 1
ATOM 2369 C CA . ILE A 1 303 ? -6.376 -10.239 -0.373 1.00 90.50 303 ILE A CA 1
ATOM 2370 C C . ILE A 1 303 ? -5.367 -11.280 -0.841 1.00 90.50 303 ILE A C 1
ATOM 2372 O O . ILE A 1 303 ? -4.519 -10.944 -1.653 1.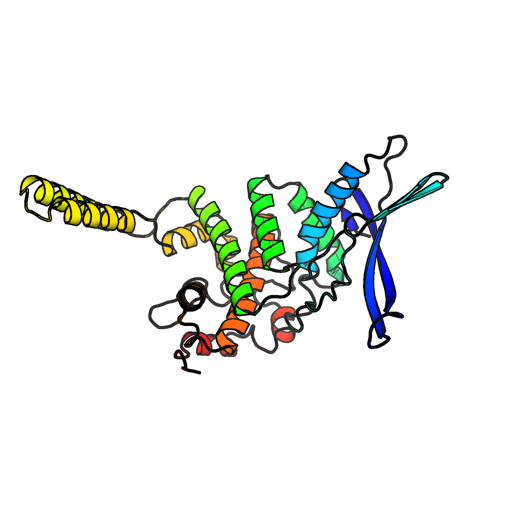00 90.50 303 ILE A O 1
ATOM 2376 N N . SER A 1 304 ? -5.420 -12.527 -0.381 1.00 92.00 304 SER A N 1
ATOM 2377 C CA . SER A 1 304 ? -4.467 -13.560 -0.807 1.00 92.00 304 SER A CA 1
ATOM 2378 C C . SER A 1 304 ? -4.611 -13.918 -2.295 1.00 92.00 304 SER A C 1
ATOM 2380 O O . SER A 1 304 ? -5.712 -13.801 -2.848 1.00 92.00 304 SER A O 1
ATOM 2382 N N . PRO A 1 305 ? -3.535 -14.361 -2.975 1.00 92.69 305 PRO A N 1
ATOM 2383 C CA . PRO A 1 305 ? -3.649 -14.859 -4.338 1.00 92.69 305 PRO A CA 1
ATOM 2384 C C . PRO A 1 305 ? -4.672 -15.984 -4.453 1.00 92.69 305 PRO A C 1
ATOM 2386 O O . PRO A 1 305 ? -4.707 -16.909 -3.647 1.00 92.69 305 PRO A O 1
ATOM 2389 N N . GLY A 1 306 ? -5.527 -15.897 -5.463 1.00 87.88 306 GLY A N 1
ATOM 2390 C CA . GLY A 1 306 ? -6.595 -16.866 -5.707 1.00 87.88 306 GLY A CA 1
ATOM 2391 C C . GLY A 1 306 ? -7.841 -16.690 -4.837 1.00 87.88 306 GLY A C 1
ATOM 2392 O O . GLY A 1 306 ? -8.770 -17.482 -4.995 1.00 87.88 306 GLY A O 1
ATOM 2393 N N . SER A 1 307 ? -7.888 -15.672 -3.972 1.00 87.44 307 SER A N 1
ATOM 2394 C CA . SER A 1 307 ? -8.984 -15.445 -3.026 1.00 87.44 307 SER A CA 1
ATOM 2395 C C . SER A 1 307 ? -10.369 -15.472 -3.674 1.00 87.44 307 SER A C 1
ATOM 2397 O O . SER A 1 307 ? -10.654 -14.734 -4.618 1.00 87.44 307 SER A O 1
ATOM 2399 N N . PHE A 1 308 ? -11.270 -16.262 -3.088 1.00 83.19 308 PHE A N 1
ATOM 2400 C CA . PHE A 1 308 ? -12.689 -16.281 -3.446 1.00 83.19 308 PHE A CA 1
ATOM 2401 C C . PHE A 1 308 ? -13.360 -14.911 -3.253 1.00 83.19 308 PHE A C 1
ATOM 2403 O O . PHE A 1 308 ? -14.232 -14.534 -4.033 1.00 83.19 308 PHE A O 1
ATOM 2410 N N . LEU A 1 309 ? -12.925 -14.139 -2.251 1.00 80.25 309 LEU A N 1
ATOM 2411 C CA . LEU A 1 309 ? -13.469 -12.806 -1.982 1.00 80.25 309 LEU A CA 1
ATOM 2412 C C . LEU A 1 309 ? -13.084 -11.808 -3.078 1.00 80.25 309 LEU A C 1
ATOM 2414 O O . LEU A 1 309 ? -13.928 -11.019 -3.498 1.00 80.25 309 LEU A O 1
ATOM 2418 N N . LEU A 1 310 ? -11.854 -11.884 -3.599 1.00 83.81 310 LEU A N 1
ATOM 2419 C CA . LEU A 1 310 ? -11.441 -11.070 -4.747 1.00 83.81 310 LEU A CA 1
ATOM 2420 C C . LEU A 1 310 ? -12.209 -11.456 -6.016 1.00 83.81 310 LEU A C 1
ATOM 2422 O O . LEU A 1 310 ? -12.627 -10.577 -6.762 1.00 83.81 310 LEU A O 1
ATOM 2426 N N . ARG A 1 311 ? -12.445 -12.753 -6.248 1.00 81.69 311 ARG A N 1
ATOM 2427 C CA . ARG A 1 311 ? -13.185 -13.230 -7.431 1.00 81.69 311 ARG A CA 1
ATOM 2428 C C . ARG A 1 311 ? -14.631 -12.732 -7.460 1.00 81.69 311 ARG A C 1
ATOM 2430 O O . ARG A 1 311 ? -15.086 -12.254 -8.495 1.00 81.69 311 ARG A O 1
ATOM 2437 N N . ASN A 1 312 ? -15.330 -12.788 -6.327 1.00 74.44 312 ASN A N 1
ATOM 2438 C CA . ASN A 1 312 ? -16.749 -12.418 -6.267 1.00 74.44 312 ASN A CA 1
ATOM 2439 C C . ASN A 1 312 ? -16.989 -10.926 -6.029 1.00 74.44 312 ASN A C 1
ATOM 2441 O O . ASN A 1 312 ? -17.977 -10.384 -6.511 1.00 74.44 312 ASN A O 1
ATOM 2445 N N . GLY A 1 313 ? -16.097 -10.256 -5.297 1.00 66.62 313 GLY A N 1
ATOM 2446 C CA . GLY A 1 313 ? -16.264 -8.853 -4.912 1.00 66.62 313 GLY A CA 1
ATOM 2447 C C . GLY A 1 313 ? -15.753 -7.831 -5.932 1.00 66.62 313 GLY A C 1
ATOM 2448 O O . GLY A 1 313 ? -15.916 -6.638 -5.713 1.00 66.62 313 GLY A O 1
ATOM 2449 N N . ALA A 1 314 ? -15.097 -8.259 -7.017 1.00 63.03 314 ALA A N 1
ATOM 2450 C CA . ALA A 1 314 ? -14.378 -7.359 -7.925 1.00 63.03 314 ALA A CA 1
ATOM 2451 C C . ALA A 1 314 ? -15.078 -7.092 -9.266 1.00 63.03 314 ALA A C 1
ATOM 2453 O O . ALA A 1 314 ? -14.408 -6.684 -10.210 1.00 63.03 314 ALA A O 1
ATOM 2454 N N . ARG A 1 315 ? -16.385 -7.367 -9.412 1.00 70.38 315 ARG A N 1
ATOM 2455 C CA . ARG A 1 315 ? -17.110 -7.240 -10.701 1.00 70.38 315 ARG A CA 1
ATOM 2456 C C . ARG A 1 315 ? -16.380 -7.923 -11.886 1.00 70.38 315 ARG A C 1
ATOM 2458 O O . ARG A 1 315 ? -16.421 -7.441 -13.015 1.00 70.38 315 ARG A O 1
ATOM 2465 N N . GLY A 1 316 ? -15.660 -9.020 -11.625 1.00 76.12 316 GLY A N 1
ATOM 2466 C CA . GLY A 1 316 ? -14.838 -9.735 -12.614 1.00 76.12 316 GLY A CA 1
ATOM 2467 C C . GLY A 1 316 ? -13.441 -9.150 -12.884 1.00 76.12 316 GLY A C 1
ATOM 2468 O O . GLY A 1 316 ? -12.651 -9.791 -13.568 1.00 76.12 316 GLY A O 1
ATOM 2469 N N . TRP A 1 317 ? -13.075 -7.997 -12.312 1.00 85.50 317 TRP A N 1
ATOM 2470 C CA . TRP A 1 317 ? -11.785 -7.322 -12.551 1.00 85.50 317 TRP A CA 1
ATOM 2471 C C . TRP A 1 317 ? -10.570 -8.082 -12.030 1.00 85.50 317 TRP A C 1
ATOM 2473 O O . TRP A 1 317 ? -9.444 -7.781 -12.421 1.00 85.50 317 TRP A O 1
ATOM 2483 N N . TYR A 1 318 ? -10.785 -9.061 -11.158 1.00 86.56 318 TYR A N 1
ATOM 2484 C CA . TYR A 1 318 ? -9.735 -9.942 -10.674 1.00 86.56 318 TYR A CA 1
ATOM 2485 C C . TYR A 1 318 ? -9.356 -11.024 -11.703 1.00 86.56 318 TYR A C 1
ATOM 2487 O O . TYR A 1 318 ? -8.184 -11.388 -11.816 1.00 86.56 318 TYR A O 1
ATOM 2495 N N . GLU A 1 319 ? -10.317 -11.512 -12.493 1.00 87.69 319 GLU A N 1
ATOM 2496 C CA . GLU A 1 319 ? -10.093 -12.626 -13.416 1.00 87.69 319 GLU A CA 1
ATOM 2497 C C . GLU A 1 319 ? -9.196 -12.207 -14.584 1.00 87.69 319 GLU A C 1
ATOM 2499 O O . GLU A 1 319 ? -9.442 -11.213 -15.273 1.00 87.69 319 GLU A O 1
ATOM 2504 N N . ARG A 1 320 ? -8.137 -12.989 -14.823 1.00 87.25 320 ARG A N 1
ATOM 2505 C CA . ARG A 1 320 ? -7.106 -12.665 -15.820 1.00 87.25 320 ARG A CA 1
ATOM 2506 C C . ARG A 1 320 ? -7.675 -12.493 -17.222 1.00 87.25 320 ARG A C 1
ATOM 2508 O O . ARG A 1 320 ? -7.234 -11.597 -17.936 1.00 87.25 320 ARG A O 1
ATOM 2515 N N . ASP A 1 321 ? -8.661 -13.300 -17.590 1.00 87.00 321 ASP A N 1
ATOM 2516 C CA . ASP A 1 321 ? -9.305 -13.234 -18.905 1.00 87.00 321 ASP A CA 1
ATOM 2517 C C . ASP A 1 321 ? -9.999 -11.890 -19.149 1.00 87.00 321 ASP A C 1
ATOM 2519 O O . ASP A 1 321 ? -10.153 -11.465 -20.293 1.00 87.00 321 ASP A O 1
ATOM 2523 N N . TRP A 1 322 ? -10.358 -11.186 -18.075 1.00 85.19 322 TRP A N 1
ATOM 2524 C CA . TRP A 1 322 ? -11.033 -9.903 -18.141 1.00 85.19 322 TRP A CA 1
ATOM 2525 C C . TRP A 1 322 ? -10.042 -8.737 -18.294 1.00 85.19 322 TRP A C 1
ATOM 2527 O O . TRP A 1 322 ? -10.225 -7.875 -19.153 1.00 85.19 322 TRP A O 1
ATOM 2537 N N . TRP A 1 323 ? -8.949 -8.713 -17.519 1.00 88.19 323 TRP A N 1
ATOM 2538 C CA . TRP A 1 323 ? -7.995 -7.592 -17.552 1.00 88.19 323 TRP A CA 1
ATOM 2539 C C . TRP A 1 323 ? -6.807 -7.784 -18.504 1.00 88.19 323 TRP A C 1
ATOM 2541 O O . TRP A 1 323 ? -6.212 -6.799 -18.943 1.00 88.19 323 TRP A O 1
ATOM 2551 N N . ALA A 1 324 ? -6.437 -9.013 -18.874 1.00 89.75 324 ALA A N 1
ATOM 2552 C CA . ALA A 1 324 ? -5.308 -9.249 -19.778 1.00 89.75 324 ALA A CA 1
ATOM 2553 C C . ALA A 1 324 ? -5.487 -8.615 -21.175 1.00 89.75 324 ALA A C 1
ATOM 2555 O O . ALA A 1 324 ? -4.499 -8.086 -21.693 1.00 89.75 324 ALA A O 1
ATOM 2556 N N . PRO A 1 325 ? -6.691 -8.591 -21.787 1.00 90.00 325 PRO A N 1
ATOM 2557 C CA . PRO A 1 325 ? -6.915 -7.877 -23.047 1.00 90.00 325 PRO A CA 1
ATOM 2558 C C . PRO A 1 325 ? -6.689 -6.364 -22.929 1.00 90.00 325 PRO A C 1
ATOM 2560 O O . PRO A 1 325 ? -6.172 -5.739 -23.857 1.00 90.00 325 PRO A O 1
ATOM 2563 N N . LEU A 1 326 ? -6.999 -5.775 -21.768 1.00 87.31 326 LEU A N 1
ATOM 2564 C CA . LEU A 1 326 ? -6.824 -4.341 -21.513 1.00 87.31 326 LEU A CA 1
ATOM 2565 C C . LEU A 1 326 ? -5.348 -3.914 -21.565 1.00 87.31 326 LEU A C 1
ATOM 2567 O O . LEU A 1 326 ? -5.050 -2.761 -21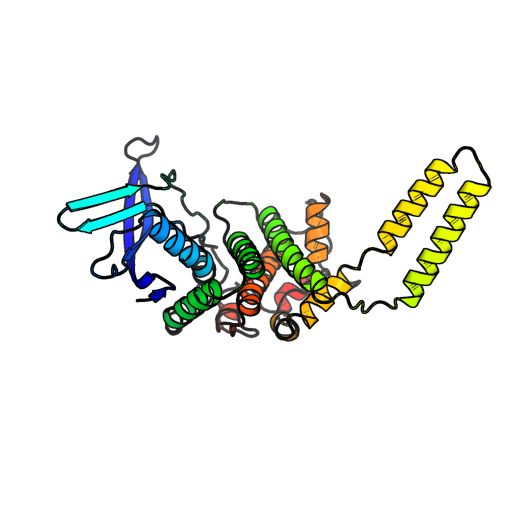.869 1.00 87.31 326 LEU A O 1
ATOM 2571 N N . GLN A 1 327 ? -4.409 -4.840 -21.343 1.00 89.00 327 GLN A N 1
ATOM 2572 C CA . GLN A 1 327 ? -2.971 -4.561 -21.435 1.00 89.00 327 GLN A CA 1
ATOM 2573 C C . GLN A 1 327 ? -2.490 -4.250 -22.850 1.00 89.00 327 GLN A C 1
ATOM 2575 O O . GLN A 1 327 ? -1.472 -3.576 -23.032 1.00 89.00 327 GLN A O 1
ATOM 2580 N N . SER A 1 328 ? -3.203 -4.767 -23.842 1.00 86.69 328 SER A N 1
ATOM 2581 C CA . SER A 1 328 ? -2.907 -4.572 -25.258 1.00 86.69 328 SER A CA 1
ATOM 2582 C C . SER A 1 328 ? -3.915 -3.643 -25.928 1.00 86.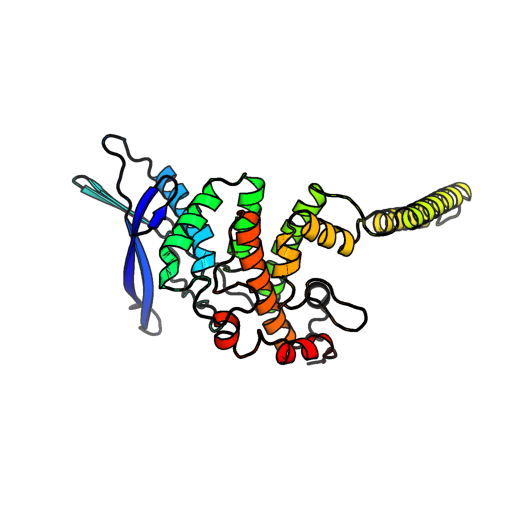69 328 SER A C 1
ATOM 2584 O O . SER A 1 328 ? -3.792 -3.398 -27.127 1.00 86.69 328 SER A O 1
ATOM 2586 N N . LYS A 1 329 ? -4.893 -3.109 -25.177 1.00 80.50 329 LYS A N 1
ATOM 2587 C CA . LYS A 1 329 ? -5.867 -2.155 -25.706 1.00 80.50 329 LYS A CA 1
ATOM 2588 C C . LYS A 1 329 ? -5.101 -0.946 -26.254 1.00 80.50 329 LYS A C 1
ATOM 2590 O O . LYS A 1 329 ? -4.280 -0.385 -25.517 1.00 80.50 329 LYS A O 1
ATOM 2595 N N . PRO A 1 330 ? -5.292 -0.586 -27.535 1.00 70.94 330 PRO A N 1
ATOM 2596 C CA . PRO A 1 330 ? -4.671 0.597 -28.089 1.00 70.94 330 PRO A CA 1
ATOM 2597 C C . PRO A 1 330 ? -5.218 1.815 -27.368 1.00 70.94 330 PRO A C 1
ATOM 2599 O O . PRO A 1 330 ? -6.356 1.835 -26.891 1.00 70.94 330 PRO A O 1
ATOM 2602 N N . ASP A 1 331 ? -4.374 2.821 -27.295 1.00 68.25 331 ASP A N 1
ATOM 2603 C CA . ASP A 1 331 ? -4.777 4.092 -26.757 1.00 68.25 331 ASP A CA 1
ATOM 2604 C C . ASP A 1 331 ? -5.826 4.737 -27.680 1.00 68.25 331 ASP A C 1
ATOM 2606 O O . ASP A 1 331 ? -5.619 4.815 -28.891 1.00 68.25 331 ASP A O 1
ATOM 2610 N N . GLN A 1 332 ? -6.972 5.144 -27.133 1.00 55.91 332 GLN A N 1
ATOM 2611 C CA . GLN A 1 332 ? -8.083 5.710 -27.907 1.00 55.91 332 GLN A CA 1
ATOM 2612 C C . GLN A 1 332 ? -8.225 7.198 -27.601 1.00 55.91 332 GLN A C 1
ATOM 2614 O O . GLN A 1 332 ? -8.341 7.570 -26.435 1.00 55.91 332 GLN A O 1
ATOM 2619 N N . SER A 1 333 ? -8.239 8.021 -28.655 1.00 47.38 333 SER A N 1
ATOM 2620 C CA . SER A 1 333 ? -8.592 9.439 -28.573 1.00 47.38 333 SER A CA 1
ATOM 2621 C C . SER A 1 333 ? -10.061 9.584 -28.185 1.00 47.38 333 SER A C 1
ATOM 2623 O O . SER A 1 333 ? -10.915 9.013 -28.867 1.00 47.38 333 SER A O 1
ATOM 2625 N N . ILE A 1 334 ? -10.336 10.327 -27.109 1.00 47.09 334 ILE A N 1
ATOM 2626 C CA . ILE A 1 334 ? -11.690 10.799 -26.771 1.00 47.09 334 ILE A CA 1
ATOM 2627 C C . ILE A 1 334 ? -12.122 11.855 -27.784 1.00 47.09 334 ILE A C 1
ATOM 2629 O O . ILE A 1 334 ? -11.294 12.760 -28.049 1.00 47.09 334 ILE A O 1
#

Solvent-accessible surface area (backbone atoms only — not comparable to full-atom values): 18973 Å² total; per-residue (Å²): 112,36,51,39,65,101,47,42,66,27,38,76,41,83,38,82,44,72,49,71,37,78,86,44,100,66,69,47,68,49,75,42,88,46,64,50,75,49,57,69,77,71,86,96,59,86,83,58,60,69,62,49,53,51,48,49,51,60,43,37,47,60,47,17,52,53,66,54,26,59,58,80,83,43,57,54,74,48,77,72,102,52,78,50,74,50,74,75,49,85,67,70,89,71,73,71,88,52,67,63,92,67,71,37,94,43,40,39,52,81,90,47,35,53,61,51,51,25,52,49,36,41,36,57,69,70,48,53,72,68,57,40,52,51,42,52,46,38,35,43,40,69,21,53,91,64,94,69,56,70,68,58,45,36,50,47,36,49,52,39,49,51,53,52,27,50,54,25,26,78,76,37,76,71,64,79,64,68,63,67,60,54,50,53,51,42,51,52,46,51,52,50,30,52,49,39,55,71,68,61,48,98,56,20,69,61,52,32,52,52,41,53,50,49,45,57,56,68,70,45,81,49,70,63,35,29,49,51,16,28,37,66,74,38,55,69,49,66,62,68,44,68,73,46,76,42,60,67,52,55,102,74,31,55,13,52,50,51,52,48,52,42,59,70,72,69,45,67,55,24,71,50,68,68,51,52,53,48,50,37,51,40,49,40,54,46,47,56,51,48,44,32,55,73,48,77,42,82,71,42,61,29,68,32,79,88,23,67,50,37,52,70,31,30,88,47,60,51,42,58,86,63,45,58,58,54,31,56,56,74,67,47,75,122